Protein AF-A0A2S8HQ40-F1 (afdb_monomer)

Structure (mmCIF, N/CA/C/O backbone):
data_AF-A0A2S8HQ40-F1
#
_entry.id   AF-A0A2S8HQ40-F1
#
loop_
_atom_site.group_PDB
_atom_site.id
_atom_site.type_symbol
_atom_site.label_atom_id
_atom_site.label_alt_id
_atom_site.label_comp_id
_atom_site.label_asym_id
_atom_site.label_entity_id
_atom_site.label_seq_id
_atom_site.pdbx_PDB_ins_code
_atom_site.Cartn_x
_atom_site.Cartn_y
_atom_site.Cartn_z
_atom_site.occupancy
_atom_site.B_iso_or_equiv
_atom_site.auth_seq_id
_atom_site.auth_comp_id
_atom_site.auth_asym_id
_atom_site.auth_atom_id
_atom_site.pdbx_PDB_model_num
ATOM 1 N N . MET A 1 1 ? 15.958 -22.255 -29.335 1.00 45.81 1 MET A N 1
ATOM 2 C CA . MET A 1 1 ? 16.610 -21.191 -28.544 1.00 45.81 1 MET A CA 1
ATOM 3 C C . MET A 1 1 ? 15.530 -20.167 -28.241 1.00 45.81 1 MET A C 1
ATOM 5 O O . MET A 1 1 ? 14.962 -19.642 -29.185 1.00 45.81 1 MET A O 1
ATOM 9 N N . VAL A 1 2 ? 15.138 -20.000 -26.976 1.00 48.16 2 VAL A N 1
ATOM 10 C CA . VAL A 1 2 ? 14.134 -18.993 -26.592 1.00 48.16 2 VAL A CA 1
ATOM 11 C C . VAL A 1 2 ? 14.889 -17.698 -26.332 1.00 48.16 2 VAL A C 1
ATOM 13 O O . VAL A 1 2 ? 15.703 -17.635 -25.414 1.00 48.16 2 VAL A O 1
ATOM 16 N N . GLU A 1 3 ? 14.672 -16.695 -27.174 1.00 44.53 3 GLU A N 1
ATOM 17 C CA . GLU A 1 3 ? 15.261 -15.372 -27.004 1.00 44.53 3 GLU A CA 1
ATOM 18 C C . GLU A 1 3 ? 14.459 -14.615 -25.938 1.00 44.53 3 GLU A C 1
ATOM 20 O O . GLU A 1 3 ? 13.353 -14.135 -26.180 1.00 44.53 3 GLU A O 1
ATOM 25 N N . VAL A 1 4 ? 14.986 -14.564 -24.712 1.00 54.00 4 VAL A N 1
ATOM 26 C CA . VAL A 1 4 ? 14.372 -13.796 -23.623 1.00 54.00 4 VAL A CA 1
ATOM 27 C C . VAL A 1 4 ? 14.870 -12.359 -23.720 1.00 54.00 4 VAL A C 1
ATOM 29 O O . VAL A 1 4 ? 15.975 -12.034 -23.286 1.00 54.00 4 VAL A O 1
ATOM 32 N N . LYS A 1 5 ? 14.046 -11.481 -24.293 1.00 55.00 5 LYS A N 1
ATOM 33 C CA . LYS A 1 5 ? 14.314 -10.042 -24.331 1.00 55.00 5 LYS A CA 1
ATOM 34 C C . LYS A 1 5 ? 14.122 -9.464 -22.924 1.00 55.00 5 LYS A C 1
ATOM 36 O O . LYS A 1 5 ? 12.998 -9.228 -22.487 1.00 55.00 5 LYS A O 1
ATOM 41 N N . ILE A 1 6 ? 15.215 -9.272 -22.188 1.00 61.41 6 ILE A N 1
ATOM 42 C CA . ILE A 1 6 ? 15.174 -8.644 -20.861 1.00 61.41 6 ILE A CA 1
ATOM 43 C C . ILE A 1 6 ? 14.916 -7.149 -21.060 1.00 61.41 6 ILE A C 1
ATOM 45 O O . ILE A 1 6 ? 15.744 -6.454 -21.646 1.00 61.41 6 ILE A O 1
ATOM 49 N N . ASN A 1 7 ? 13.779 -6.643 -20.574 1.00 66.12 7 ASN A N 1
ATOM 50 C CA . ASN A 1 7 ? 13.555 -5.201 -20.528 1.00 66.12 7 ASN A CA 1
ATOM 51 C C . ASN A 1 7 ? 14.523 -4.580 -19.503 1.00 66.12 7 ASN A C 1
ATOM 53 O O . ASN A 1 7 ? 14.409 -4.807 -18.296 1.00 66.12 7 ASN A O 1
ATOM 57 N N . THR A 1 8 ? 15.503 -3.828 -20.001 1.00 74.88 8 THR A N 1
ATOM 58 C CA . THR A 1 8 ? 16.518 -3.123 -19.208 1.00 74.88 8 THR A CA 1
ATOM 59 C C . THR A 1 8 ? 16.175 -1.653 -18.972 1.00 74.88 8 THR A C 1
ATOM 61 O O . THR A 1 8 ? 16.960 -0.941 -18.341 1.00 74.88 8 THR A O 1
ATOM 64 N N . GLU A 1 9 ? 15.011 -1.189 -19.441 1.00 84.94 9 GLU A N 1
ATOM 65 C CA . GLU A 1 9 ? 14.539 0.171 -19.207 1.00 84.94 9 GLU A CA 1
ATOM 66 C C . GLU A 1 9 ? 14.441 0.441 -17.707 1.00 84.94 9 GLU A C 1
ATOM 68 O O . GLU A 1 9 ? 14.017 -0.400 -16.904 1.00 84.94 9 GLU A O 1
ATOM 73 N N . ARG A 1 10 ? 14.878 1.637 -17.319 1.00 90.81 10 ARG A N 1
ATOM 74 C CA . ARG A 1 10 ? 14.881 2.046 -15.920 1.00 90.81 10 ARG A CA 1
ATOM 75 C C . ARG A 1 10 ? 13.460 2.371 -15.476 1.00 90.81 10 ARG A C 1
ATOM 77 O O . ARG A 1 10 ? 12.758 3.101 -16.170 1.00 90.81 10 ARG A O 1
ATOM 84 N N . ILE A 1 11 ? 13.067 1.880 -14.302 1.00 92.00 11 ILE A N 1
ATOM 85 C CA . ILE A 1 11 ? 11.811 2.294 -13.654 1.00 92.00 11 ILE A CA 1
ATOM 86 C C . ILE A 1 11 ? 11.898 3.777 -13.268 1.00 92.00 11 ILE A C 1
ATOM 88 O O . ILE A 1 11 ? 11.011 4.560 -13.590 1.00 92.00 11 ILE A O 1
ATOM 92 N N . CYS A 1 12 ? 13.012 4.168 -12.649 1.00 93.56 12 CYS A N 1
ATOM 93 C CA . CYS A 1 12 ? 13.323 5.546 -12.294 1.00 93.56 12 CYS A CA 1
ATOM 94 C C . CYS A 1 12 ? 14.551 6.020 -13.069 1.00 93.56 12 CYS A C 1
ATOM 96 O O . CYS A 1 12 ? 15.610 5.414 -12.974 1.00 93.56 12 CYS A O 1
ATOM 98 N N . GLN A 1 13 ? 14.447 7.108 -13.834 1.00 90.38 13 GLN A N 1
ATOM 99 C CA . GLN A 1 13 ? 15.547 7.548 -14.709 1.00 90.38 13 GLN A CA 1
ATOM 100 C C . GLN A 1 13 ? 16.815 7.960 -13.936 1.00 90.38 13 GLN A C 1
ATOM 102 O O . GLN A 1 13 ? 17.928 7.793 -14.442 1.00 90.38 13 GLN A O 1
ATOM 107 N N . ASN A 1 14 ? 16.646 8.440 -12.700 1.00 92.19 14 ASN A N 1
ATOM 108 C CA . ASN A 1 14 ? 17.710 8.902 -11.807 1.00 92.19 14 ASN A CA 1
ATOM 109 C C . ASN A 1 14 ? 18.439 7.782 -11.037 1.00 92.19 14 ASN A C 1
ATOM 111 O O . ASN A 1 14 ? 19.372 8.091 -10.304 1.00 92.19 14 ASN A O 1
ATOM 115 N N . MET A 1 15 ? 18.048 6.510 -11.185 1.00 94.38 15 MET A N 1
ATOM 116 C CA . MET A 1 15 ? 18.718 5.377 -10.532 1.00 94.38 15 MET A CA 1
ATOM 117 C C . MET A 1 15 ? 18.680 4.112 -11.398 1.00 94.38 15 MET A C 1
ATOM 119 O O . MET A 1 15 ? 17.860 3.957 -12.299 1.00 94.38 15 MET A O 1
ATOM 123 N N . THR A 1 16 ? 19.582 3.172 -11.156 1.00 94.88 16 THR A N 1
ATOM 124 C CA . THR A 1 16 ? 19.548 1.857 -11.804 1.00 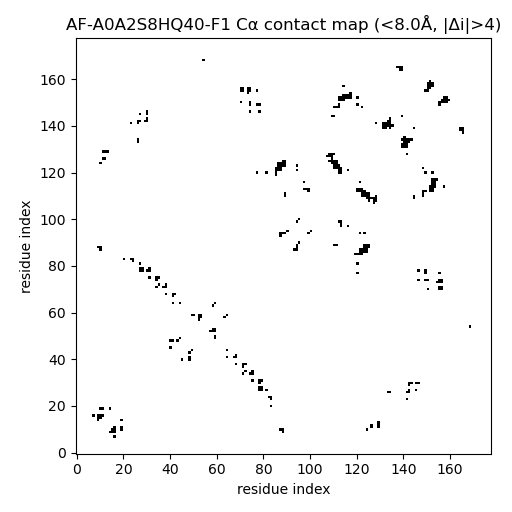94.88 16 THR A CA 1
ATOM 125 C C . THR A 1 16 ? 18.383 1.012 -11.280 1.00 94.88 16 THR A C 1
ATOM 127 O O . THR A 1 16 ? 17.898 1.201 -10.164 1.00 94.88 16 THR A O 1
ATOM 130 N N . ASN A 1 17 ? 17.968 -0.006 -12.042 1.00 94.19 17 ASN A N 1
ATOM 131 C CA . ASN A 1 17 ? 16.948 -0.952 -11.573 1.00 94.19 17 ASN A CA 1
ATOM 132 C C . ASN A 1 17 ? 17.393 -1.711 -10.311 1.00 94.19 17 ASN A C 1
ATOM 134 O O . ASN A 1 17 ? 16.554 -2.057 -9.487 1.00 94.19 17 ASN A O 1
ATOM 138 N N . SER A 1 18 ? 18.694 -1.951 -10.122 1.00 95.19 18 SER A N 1
ATOM 139 C CA . SER A 1 18 ? 19.204 -2.575 -8.894 1.00 95.19 18 SER A CA 1
ATOM 140 C C . SER A 1 18 ? 19.045 -1.654 -7.682 1.00 95.19 18 SER A C 1
ATOM 142 O O . SER A 1 18 ? 18.579 -2.091 -6.630 1.00 95.19 18 SER A O 1
ATOM 144 N N . GLU A 1 19 ? 19.380 -0.372 -7.832 1.00 96.69 19 GLU A N 1
ATOM 145 C CA . GLU A 1 19 ? 19.200 0.631 -6.776 1.00 96.69 19 GLU A CA 1
ATOM 146 C C . GLU A 1 19 ? 17.724 0.831 -6.438 1.00 96.69 19 GLU A C 1
ATOM 148 O O . GLU A 1 19 ? 17.374 0.825 -5.258 1.00 96.69 19 GLU A O 1
ATOM 153 N N . PHE A 1 20 ? 16.858 0.908 -7.455 1.00 96.50 20 PHE A N 1
ATOM 154 C CA . PHE A 1 20 ? 15.410 0.977 -7.267 1.00 96.50 20 PHE A CA 1
ATOM 155 C C . PHE A 1 20 ? 14.899 -0.215 -6.453 1.00 96.50 20 PHE A C 1
ATOM 157 O O . PHE A 1 20 ? 14.222 -0.024 -5.446 1.00 96.50 20 PHE A O 1
ATOM 164 N N . ARG A 1 21 ? 15.280 -1.444 -6.830 1.00 96.62 21 ARG A N 1
ATOM 165 C CA . ARG A 1 21 ? 14.892 -2.670 -6.111 1.00 96.62 21 ARG A CA 1
ATOM 166 C C . ARG A 1 21 ? 15.361 -2.649 -4.658 1.00 96.62 21 ARG A C 1
ATOM 168 O O . ARG A 1 21 ? 14.592 -2.969 -3.760 1.00 96.62 21 ARG A O 1
ATOM 175 N N . GLY A 1 22 ? 16.603 -2.240 -4.410 1.00 97.62 22 GLY A N 1
ATOM 176 C CA . GLY A 1 22 ? 17.115 -2.111 -3.048 1.00 97.62 22 GLY A CA 1
ATOM 177 C C . GLY A 1 22 ? 16.361 -1.054 -2.235 1.00 97.62 22 GLY A C 1
ATOM 178 O O . GLY A 1 22 ? 16.045 -1.280 -1.070 1.00 97.62 22 GLY A O 1
ATOM 179 N N . MET A 1 23 ? 16.064 0.100 -2.835 1.00 97.69 23 MET A N 1
ATOM 180 C CA . MET A 1 23 ? 15.337 1.191 -2.184 1.00 97.69 23 MET A CA 1
ATOM 181 C C . MET A 1 23 ? 13.897 0.791 -1.855 1.00 97.69 23 MET A C 1
ATOM 183 O O . MET A 1 23 ? 13.497 0.915 -0.695 1.00 97.69 23 MET A O 1
ATOM 187 N N . ILE A 1 24 ? 13.155 0.263 -2.832 1.00 97.88 24 ILE A N 1
ATOM 188 C CA . ILE A 1 24 ? 11.728 -0.029 -2.683 1.00 97.88 24 ILE A CA 1
ATOM 189 C C . ILE A 1 24 ? 11.476 -1.129 -1.653 1.00 97.88 24 ILE A C 1
ATOM 191 O O . ILE A 1 24 ? 10.573 -0.994 -0.836 1.00 97.88 24 ILE A O 1
ATOM 195 N N . LEU A 1 25 ? 12.320 -2.168 -1.608 1.00 98.44 25 LEU A N 1
ATOM 196 C CA . LEU A 1 25 ? 12.176 -3.252 -0.631 1.00 98.44 25 LEU A CA 1
ATOM 197 C C . LEU A 1 25 ? 12.467 -2.775 0.798 1.00 98.44 25 LEU A C 1
ATOM 199 O O . LEU A 1 25 ? 11.743 -3.145 1.716 1.00 98.44 25 LEU A O 1
ATOM 203 N N . ARG A 1 26 ? 13.438 -1.868 0.990 1.00 98.44 26 ARG A N 1
ATOM 204 C CA . ARG A 1 26 ? 13.656 -1.230 2.301 1.00 98.44 26 ARG A CA 1
ATOM 205 C C . ARG A 1 26 ? 12.453 -0.394 2.742 1.00 98.44 26 ARG A C 1
ATOM 207 O O . ARG A 1 26 ? 12.107 -0.405 3.920 1.00 98.44 26 ARG A O 1
ATOM 214 N N . GLN A 1 27 ? 11.823 0.339 1.820 1.00 98.44 27 GLN A N 1
ATOM 215 C CA . GLN A 1 27 ? 10.639 1.140 2.156 1.00 98.44 27 GLN A CA 1
ATOM 216 C C . GLN A 1 27 ? 9.395 0.274 2.375 1.00 98.44 27 GLN A C 1
ATOM 218 O O . GLN A 1 27 ? 8.615 0.571 3.274 1.00 98.44 27 GLN A O 1
ATOM 223 N N . ARG A 1 28 ? 9.246 -0.829 1.635 1.00 98.50 28 ARG A N 1
ATOM 224 C CA . ARG A 1 28 ? 8.235 -1.865 1.882 1.00 98.50 28 ARG A CA 1
ATOM 225 C C . ARG A 1 28 ? 8.372 -2.431 3.293 1.00 98.50 28 ARG A C 1
ATOM 227 O O . ARG A 1 28 ? 7.392 -2.451 4.026 1.00 98.50 28 ARG A O 1
ATOM 234 N N . ASP A 1 29 ? 9.578 -2.813 3.710 1.00 98.69 29 ASP A N 1
ATOM 235 C CA . ASP A 1 29 ? 9.807 -3.351 5.060 1.00 98.69 29 ASP A CA 1
ATOM 236 C C . ASP A 1 29 ? 9.477 -2.316 6.140 1.00 98.69 29 ASP A C 1
ATOM 238 O O . ASP A 1 29 ? 8.844 -2.628 7.150 1.00 98.69 29 ASP A O 1
ATOM 242 N N . ARG A 1 30 ? 9.821 -1.047 5.892 1.00 98.50 30 ARG A N 1
ATOM 243 C CA . ARG A 1 30 ? 9.434 0.052 6.779 1.00 98.50 30 ARG A CA 1
ATOM 244 C C . ARG A 1 30 ? 7.916 0.234 6.847 1.00 98.50 30 ARG A C 1
ATOM 2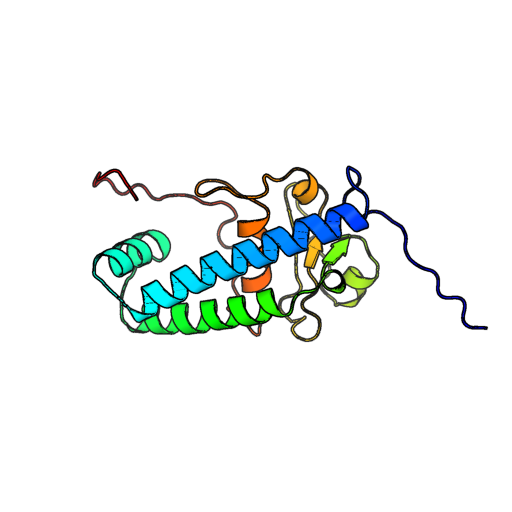46 O O . ARG A 1 30 ? 7.396 0.448 7.942 1.00 98.50 30 ARG A O 1
ATOM 253 N N . ALA A 1 31 ? 7.218 0.151 5.715 1.00 98.25 31 ALA A N 1
ATOM 254 C CA . ALA A 1 31 ? 5.761 0.213 5.652 1.00 98.25 31 ALA A CA 1
ATOM 255 C C . ALA A 1 31 ? 5.124 -0.925 6.461 1.00 98.25 31 ALA A C 1
ATOM 257 O O . ALA A 1 31 ? 4.244 -0.663 7.278 1.00 98.25 31 ALA A O 1
ATOM 258 N N . VAL A 1 32 ? 5.631 -2.156 6.318 1.00 98.69 32 VAL A N 1
ATOM 259 C CA . VAL A 1 32 ? 5.191 -3.316 7.109 1.00 98.69 32 VAL A CA 1
ATOM 260 C C . VAL A 1 32 ? 5.312 -3.029 8.605 1.00 98.69 32 VAL A C 1
ATOM 262 O O . VAL A 1 32 ? 4.314 -3.134 9.312 1.00 98.69 32 VAL A O 1
ATOM 265 N N . SER A 1 33 ? 6.478 -2.580 9.086 1.00 98.44 33 SER A N 1
ATOM 266 C CA . SER A 1 33 ? 6.667 -2.295 10.518 1.00 98.44 33 SER A CA 1
ATOM 267 C C . SER A 1 33 ? 5.704 -1.229 11.052 1.00 98.44 33 SER A C 1
ATOM 269 O O . SER A 1 33 ? 5.228 -1.325 12.182 1.00 98.44 33 SER A O 1
ATOM 271 N N . LEU A 1 34 ? 5.406 -0.197 10.256 1.00 98.06 34 LEU A N 1
ATOM 272 C CA . LEU A 1 34 ? 4.472 0.858 10.655 1.00 98.06 34 LEU A CA 1
ATOM 273 C C . LEU A 1 34 ? 3.031 0.349 10.720 1.00 98.06 34 LEU A C 1
ATOM 275 O O . LEU A 1 34 ? 2.315 0.688 11.661 1.00 98.06 34 LEU A O 1
ATOM 279 N N . ILE A 1 35 ? 2.611 -0.471 9.754 1.00 98.12 35 ILE A N 1
ATOM 280 C CA . ILE A 1 35 ? 1.273 -1.072 9.742 1.00 98.12 35 ILE A CA 1
ATOM 281 C C . ILE A 1 35 ? 1.116 -2.059 10.900 1.00 98.12 35 ILE A C 1
ATOM 283 O O . ILE A 1 35 ? 0.103 -2.018 11.591 1.00 98.12 35 ILE A O 1
ATOM 287 N N . GLU A 1 36 ? 2.126 -2.880 11.184 1.00 98.50 36 GLU A N 1
ATOM 288 C CA . GLU A 1 36 ? 2.122 -3.788 12.337 1.00 98.50 36 GLU A CA 1
ATOM 289 C C . GLU A 1 36 ? 2.008 -3.035 13.666 1.00 98.50 36 GLU A C 1
ATOM 291 O O . GLU A 1 36 ? 1.252 -3.450 14.546 1.00 98.50 36 GLU A O 1
ATOM 296 N N . GLN A 1 37 ? 2.671 -1.880 13.794 1.00 98.12 37 GLN A N 1
ATOM 297 C CA . GLN A 1 37 ? 2.472 -1.003 14.944 1.00 98.12 37 GLN A CA 1
ATOM 298 C C . GLN A 1 37 ? 1.010 -0.540 15.045 1.00 98.12 37 GLN A C 1
ATOM 300 O O . GLN A 1 37 ? 0.427 -0.599 16.127 1.00 98.12 37 GLN A O 1
ATOM 305 N N . ARG A 1 38 ? 0.393 -0.112 13.933 1.00 97.38 38 ARG A N 1
ATOM 306 C CA . ARG A 1 38 ? -1.019 0.307 13.939 1.00 97.38 38 ARG A CA 1
ATOM 307 C C . ARG A 1 38 ? -1.958 -0.849 14.286 1.00 97.38 38 ARG A C 1
ATOM 309 O O . ARG A 1 38 ? -2.911 -0.637 15.028 1.00 97.38 38 ARG A O 1
ATOM 316 N N . ILE A 1 39 ? -1.679 -2.062 13.812 1.00 98.56 39 ILE A N 1
ATOM 317 C CA . ILE A 1 39 ? -2.428 -3.275 14.170 1.00 98.56 39 ILE A CA 1
ATOM 318 C C . ILE A 1 39 ? -2.354 -3.526 15.680 1.00 98.56 39 ILE A C 1
ATOM 320 O O . ILE A 1 39 ? -3.392 -3.696 16.315 1.00 98.56 39 ILE A O 1
ATOM 324 N N . ALA A 1 40 ? -1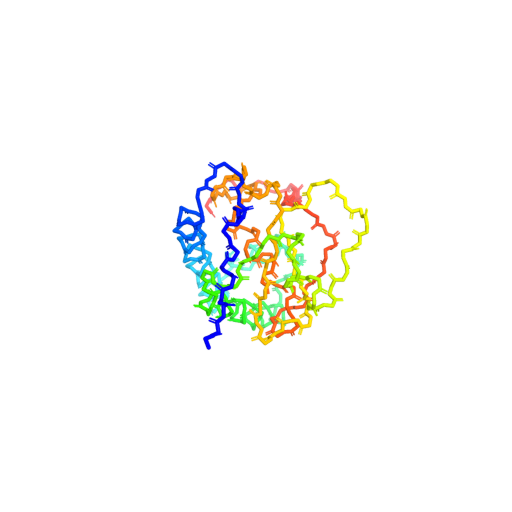.157 -3.485 16.272 1.00 98.50 40 ALA A N 1
ATOM 325 C CA . ALA A 1 40 ? -0.980 -3.690 17.711 1.00 98.50 40 ALA A CA 1
ATOM 326 C C . ALA A 1 40 ? -1.729 -2.634 18.545 1.00 98.50 40 ALA A C 1
ATOM 328 O O . ALA A 1 40 ? -2.329 -2.933 19.577 1.00 98.50 40 ALA A O 1
ATOM 329 N N . GLU A 1 41 ? -1.738 -1.387 18.079 1.00 97.94 41 GLU A N 1
ATOM 330 C CA . GLU A 1 41 ? -2.497 -0.305 18.701 1.00 97.94 41 GLU A CA 1
ATOM 331 C C . GLU A 1 41 ? -4.018 -0.508 18.602 1.00 97.94 41 GLU A C 1
ATOM 333 O O . GLU A 1 41 ? -4.734 -0.236 19.565 1.00 97.94 41 GLU A O 1
ATOM 338 N N . LEU A 1 42 ? -4.523 -1.010 17.469 1.00 98.06 42 LEU A N 1
ATOM 339 C CA . LEU A 1 42 ? -5.939 -1.356 17.315 1.00 98.06 42 LEU A CA 1
ATOM 340 C C . LEU A 1 42 ? -6.339 -2.528 18.216 1.00 98.06 42 LEU A C 1
ATOM 342 O O . LEU A 1 42 ? -7.399 -2.482 18.827 1.00 98.06 42 LEU A O 1
ATOM 346 N N . GLN A 1 43 ? -5.478 -3.539 18.349 1.00 98.06 43 GLN A N 1
ATOM 347 C CA . GLN A 1 43 ? -5.700 -4.675 19.251 1.00 98.06 43 GLN A CA 1
ATOM 348 C C . GLN A 1 43 ? -5.727 -4.250 20.723 1.00 98.06 43 GLN A C 1
ATOM 350 O O . GLN A 1 43 ? -6.516 -4.773 21.505 1.00 98.06 43 GLN A O 1
ATOM 355 N N . ARG A 1 44 ? -4.879 -3.288 21.107 1.00 98.06 44 ARG A N 1
ATOM 356 C CA . ARG A 1 44 ? -4.869 -2.715 22.459 1.00 98.06 44 ARG A CA 1
ATOM 357 C C . ARG A 1 44 ? -6.097 -1.842 22.727 1.00 98.06 44 ARG A C 1
ATOM 359 O O . ARG A 1 44 ? -6.611 -1.851 23.842 1.00 98.06 44 ARG A O 1
ATOM 366 N N . TRP A 1 45 ? -6.523 -1.064 21.731 1.00 97.44 45 TRP A N 1
ATOM 367 C CA . TRP A 1 45 ? -7.726 -0.225 21.756 1.00 97.44 45 TRP A CA 1
ATOM 368 C C . TRP A 1 45 ? -7.818 0.745 22.954 1.00 97.44 45 TRP A C 1
ATOM 370 O O . TRP A 1 45 ? -8.889 0.965 23.531 1.00 97.44 45 TRP A O 1
ATOM 380 N N . SER A 1 46 ? -6.687 1.345 23.346 1.00 97.62 46 SER A N 1
ATOM 381 C CA . SER A 1 46 ? -6.633 2.306 24.460 1.00 97.62 46 SER A CA 1
ATOM 382 C C . SER A 1 46 ? -7.308 3.6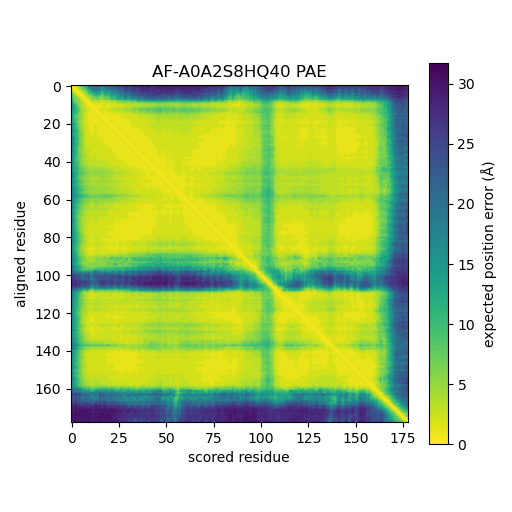43 24.118 1.00 97.62 46 SER A C 1
ATOM 384 O O . SER A 1 46 ? -7.602 3.933 22.958 1.00 97.62 46 SER A O 1
ATOM 386 N N . ASN A 1 47 ? -7.507 4.515 25.113 1.00 97.31 47 ASN A N 1
ATOM 387 C CA . ASN A 1 47 ? -8.040 5.864 24.870 1.00 97.31 47 ASN A CA 1
ATOM 388 C C . ASN A 1 47 ? -7.167 6.673 23.895 1.00 97.31 47 ASN A C 1
ATOM 390 O O . ASN A 1 47 ? -7.706 7.352 23.026 1.00 97.31 47 ASN A O 1
ATOM 394 N N . ALA A 1 48 ? -5.838 6.557 23.986 1.00 96.00 48 ALA A N 1
ATOM 395 C CA . ALA A 1 48 ? -4.926 7.206 23.044 1.00 96.00 48 ALA A CA 1
ATOM 396 C C . ALA A 1 48 ? -5.086 6.650 21.616 1.00 96.00 48 ALA A C 1
ATOM 398 O O . ALA A 1 48 ? -5.075 7.404 20.644 1.00 96.00 48 ALA A O 1
ATOM 399 N N . ASP A 1 49 ? -5.310 5.338 21.484 1.00 96.94 49 ASP A N 1
ATOM 400 C CA . ASP A 1 49 ? -5.532 4.705 20.181 1.00 96.94 49 ASP A CA 1
ATOM 401 C C . ASP A 1 49 ? -6.847 5.169 19.546 1.00 96.94 49 ASP A C 1
ATOM 403 O O . ASP A 1 49 ? -6.882 5.503 18.360 1.00 96.94 49 ASP A O 1
ATOM 407 N N . LYS A 1 50 ? -7.908 5.288 20.353 1.00 96.94 50 LYS A N 1
ATOM 408 C CA . LYS A 1 50 ? -9.207 5.821 19.923 1.00 96.94 50 LYS A CA 1
ATOM 409 C C . LYS A 1 50 ? -9.129 7.282 19.491 1.00 96.94 50 LYS A C 1
ATOM 411 O O . LYS A 1 50 ? -9.740 7.626 18.487 1.00 96.94 50 LYS A O 1
ATOM 416 N N . VAL A 1 51 ? -8.374 8.131 20.198 1.00 96.38 51 VAL A N 1
ATOM 417 C CA . VAL A 1 51 ? -8.174 9.545 19.815 1.00 96.38 51 VAL A CA 1
ATOM 418 C C . VAL A 1 51 ? -7.558 9.647 18.423 1.00 96.38 51 VAL A C 1
ATOM 420 O O . VAL A 1 51 ? -8.041 10.402 17.584 1.00 96.38 51 VAL A O 1
ATOM 423 N N . ARG A 1 52 ? -6.539 8.838 18.141 1.00 93.38 52 ARG A N 1
ATOM 424 C CA . ARG A 1 52 ? -5.907 8.803 16.821 1.00 93.38 52 ARG A CA 1
ATOM 425 C C . ARG A 1 52 ? -6.851 8.262 15.747 1.00 93.38 52 ARG A C 1
ATOM 427 O O . ARG A 1 52 ? -6.921 8.828 14.663 1.00 93.38 52 ARG A O 1
ATOM 434 N N . VAL A 1 53 ? -7.604 7.199 16.028 1.00 94.88 53 VAL A N 1
ATOM 435 C CA . VAL A 1 53 ? -8.609 6.687 15.080 1.00 94.88 53 VAL A CA 1
ATOM 436 C C . VAL A 1 53 ? -9.683 7.741 14.802 1.00 94.88 53 VAL A C 1
ATOM 438 O O . VAL A 1 53 ? -10.012 7.980 13.645 1.00 94.88 53 VAL A O 1
ATOM 441 N N . LEU A 1 54 ? -10.153 8.450 15.828 1.00 94.38 54 LEU A N 1
ATOM 442 C CA . LEU A 1 54 ? -11.089 9.562 15.681 1.00 94.38 54 LEU A CA 1
ATOM 443 C C . LEU A 1 54 ? -10.507 10.686 14.812 1.00 94.38 54 LEU A C 1
ATOM 445 O O . LEU A 1 54 ? -11.199 11.187 13.931 1.00 94.38 54 LEU A O 1
ATOM 449 N N . GLN A 1 55 ? -9.238 11.046 15.017 1.00 91.62 55 GLN A N 1
ATOM 450 C CA . GLN A 1 55 ? -8.553 12.083 14.245 1.00 91.62 55 GLN A CA 1
ATOM 451 C C . GLN A 1 55 ? -8.510 11.768 12.741 1.00 91.62 55 GLN A C 1
ATOM 453 O O . GLN A 1 55 ? -8.709 12.666 11.926 1.00 91.62 55 GLN A O 1
ATOM 458 N N . TRP A 1 56 ? -8.257 10.510 12.370 1.00 88.56 56 TRP A N 1
ATOM 459 C CA . TRP A 1 56 ? -8.103 10.110 10.966 1.00 88.56 56 TRP A CA 1
ATOM 460 C C . TRP A 1 56 ? -9.406 9.665 10.296 1.00 88.56 56 TRP A C 1
ATOM 462 O O . TRP A 1 56 ? -9.584 9.893 9.102 1.00 88.56 56 TRP A O 1
ATOM 472 N N . PHE A 1 57 ? -10.319 9.045 11.045 1.00 90.75 57 PHE A N 1
ATOM 473 C CA . PHE A 1 57 ? -11.522 8.404 10.500 1.00 90.75 57 PHE A CA 1
ATOM 474 C C . PHE A 1 57 ? -12.832 9.074 10.933 1.00 90.75 57 PHE A C 1
ATOM 476 O O . PHE A 1 57 ? -13.901 8.669 10.483 1.00 90.75 57 PHE A O 1
ATOM 483 N N . GLY A 1 58 ? -12.785 10.083 11.810 1.00 93.06 58 GLY A N 1
ATOM 484 C CA . GLY A 1 58 ? -13.961 10.830 12.275 1.00 93.06 58 GLY A CA 1
ATOM 485 C C . GLY A 1 58 ? -14.890 10.055 13.217 1.00 93.06 58 GLY A C 1
ATOM 486 O O . GLY A 1 58 ? -15.866 10.614 13.710 1.00 93.06 58 GLY A O 1
ATOM 487 N N . LYS A 1 59 ? -14.585 8.786 13.507 1.00 93.81 59 LYS A N 1
ATOM 488 C CA . LYS A 1 59 ? -15.298 7.930 14.464 1.00 93.81 59 LYS A CA 1
ATOM 489 C C . LYS A 1 59 ? -14.352 6.897 15.070 1.00 93.81 59 LYS A C 1
ATOM 491 O O . LYS A 1 59 ? -13.395 6.492 14.419 1.00 93.81 59 LYS A O 1
ATOM 496 N N . ALA A 1 60 ? -14.627 6.465 16.300 1.00 96.50 60 ALA A N 1
ATOM 497 C CA . ALA A 1 60 ? -13.817 5.486 17.032 1.00 96.50 60 ALA A CA 1
ATOM 498 C C . ALA A 1 60 ? -14.701 4.494 17.811 1.00 96.50 60 ALA A C 1
ATOM 500 O O . ALA A 1 60 ? -14.632 4.397 19.037 1.00 96.50 60 ALA A O 1
ATOM 501 N N . ASP A 1 61 ? -15.559 3.777 17.084 1.00 96.25 61 ASP A N 1
ATOM 502 C CA . ASP A 1 61 ? -16.397 2.692 17.604 1.00 96.25 61 ASP A CA 1
ATOM 503 C C . ASP A 1 61 ? -15.786 1.304 17.322 1.00 96.25 61 ASP A C 1
ATOM 505 O O . ASP A 1 61 ? -14.796 1.164 16.599 1.00 96.25 61 ASP A O 1
ATOM 509 N N . GLU A 1 62 ? -16.360 0.260 17.923 1.00 96.38 62 GLU A N 1
ATOM 510 C CA . GLU A 1 62 ? -15.888 -1.121 17.769 1.00 96.38 62 GLU A CA 1
ATOM 511 C C . GLU A 1 62 ? -15.964 -1.610 16.315 1.00 96.38 62 GLU A C 1
ATOM 513 O O . GLU A 1 62 ? -15.030 -2.247 15.832 1.00 96.38 62 GLU A O 1
ATOM 518 N N . ALA A 1 63 ? -17.014 -1.239 15.577 1.00 97.12 63 ALA A N 1
ATOM 519 C CA . ALA A 1 63 ? -17.141 -1.576 14.159 1.00 97.12 63 ALA A CA 1
ATOM 520 C C . ALA A 1 63 ? -15.994 -0.976 13.326 1.00 97.12 63 ALA A C 1
ATOM 522 O O . ALA A 1 63 ? -15.447 -1.631 12.435 1.00 97.12 63 ALA A O 1
ATOM 523 N N . THR A 1 64 ? -15.587 0.254 13.643 1.00 96.94 64 THR A N 1
ATOM 524 C CA . THR A 1 64 ? -14.431 0.923 13.041 1.00 96.94 64 THR A CA 1
ATOM 525 C C . THR A 1 64 ? -13.138 0.208 13.420 1.00 96.94 64 THR A C 1
ATOM 527 O O . THR A 1 64 ? -12.325 -0.044 12.537 1.00 96.94 64 THR A O 1
ATOM 530 N N . CYS A 1 65 ? -12.964 -0.193 14.685 1.00 97.50 65 CYS A N 1
ATOM 531 C CA . CYS A 1 65 ? -11.813 -1.000 15.107 1.00 97.50 65 CYS A CA 1
ATOM 532 C C . CYS A 1 65 ? -11.684 -2.284 14.285 1.00 97.50 65 CYS A C 1
ATOM 534 O O . CYS A 1 65 ? -10.638 -2.529 13.690 1.00 97.50 65 CYS A O 1
ATOM 536 N N . VAL A 1 66 ? -12.763 -3.068 14.203 1.00 98.00 66 VAL A N 1
ATOM 537 C CA . VAL A 1 66 ? -12.792 -4.346 13.477 1.00 98.00 66 VAL A CA 1
ATOM 538 C C . VAL A 1 66 ? -12.489 -4.139 11.993 1.00 98.00 66 VAL A C 1
ATOM 540 O O . VAL A 1 66 ? -11.669 -4.861 11.429 1.00 98.00 66 VAL A O 1
ATOM 543 N N . THR A 1 67 ? -13.090 -3.117 11.376 1.00 97.44 67 THR A N 1
ATOM 544 C CA . THR A 1 67 ? -12.859 -2.778 9.962 1.00 97.44 67 THR A CA 1
ATOM 545 C C . THR A 1 67 ? -11.395 -2.423 9.705 1.00 97.44 67 THR A C 1
ATOM 547 O O . THR A 1 67 ? -10.779 -2.949 8.778 1.00 97.44 67 THR A O 1
ATOM 550 N N . LEU A 1 68 ? -10.815 -1.555 10.540 1.00 97.81 68 LEU A N 1
ATOM 551 C CA . LEU A 1 68 ? -9.419 -1.147 10.408 1.00 97.81 68 LEU A CA 1
ATOM 552 C C . LEU A 1 68 ? -8.468 -2.308 10.691 1.00 97.81 68 LEU A C 1
ATOM 554 O O . LEU A 1 68 ? -7.480 -2.467 9.984 1.00 97.81 68 LEU A O 1
ATOM 558 N N . LEU A 1 69 ? -8.764 -3.143 11.685 1.00 98.31 69 LEU A N 1
ATOM 559 C CA . LEU A 1 69 ? -7.936 -4.292 12.020 1.00 98.31 69 LEU A CA 1
ATOM 560 C C . LEU A 1 69 ? -7.896 -5.295 10.862 1.00 98.31 69 LEU A C 1
ATOM 562 O O . LEU A 1 69 ? -6.810 -5.723 10.471 1.00 98.31 69 LEU A O 1
ATOM 566 N N . ALA A 1 70 ? -9.051 -5.625 10.277 1.00 98.44 70 ALA A N 1
ATOM 567 C CA . ALA A 1 70 ? -9.134 -6.501 9.110 1.00 98.44 70 ALA A CA 1
ATOM 568 C C . ALA A 1 70 ? -8.388 -5.908 7.903 1.00 98.44 70 ALA A C 1
ATOM 570 O O . ALA A 1 70 ? -7.530 -6.570 7.317 1.00 98.44 70 ALA A O 1
ATOM 571 N N . GLY A 1 71 ? -8.652 -4.637 7.586 1.00 98.12 71 GLY A N 1
ATOM 572 C CA . GLY A 1 71 ? -8.048 -3.953 6.447 1.00 98.12 71 GLY A CA 1
ATOM 573 C C . GLY A 1 71 ? -6.531 -3.799 6.555 1.00 98.12 71 GLY A C 1
ATOM 574 O O . GLY A 1 71 ? -5.800 -4.170 5.637 1.00 98.12 71 GLY A O 1
ATOM 575 N N . LEU A 1 72 ? -6.029 -3.326 7.700 1.00 98.38 72 LEU A N 1
ATOM 576 C CA . LEU A 1 72 ? -4.590 -3.185 7.935 1.00 98.38 72 LEU A CA 1
ATOM 577 C C . LEU A 1 72 ? -3.877 -4.541 7.951 1.00 98.38 72 LEU A C 1
ATOM 579 O O . LEU A 1 72 ? -2.748 -4.634 7.475 1.00 98.38 72 LEU A O 1
ATOM 583 N N . THR A 1 73 ? -4.529 -5.599 8.442 1.00 98.69 73 THR A N 1
ATOM 584 C CA . THR A 1 73 ? -3.976 -6.962 8.383 1.00 98.69 73 THR A CA 1
ATOM 585 C C . THR A 1 73 ? -3.825 -7.439 6.938 1.00 98.69 73 THR A C 1
ATOM 587 O O . THR A 1 73 ? -2.781 -7.987 6.583 1.00 98.69 73 THR A O 1
ATOM 590 N N . ALA A 1 74 ? -4.823 -7.191 6.085 1.00 98.69 74 ALA A N 1
ATOM 591 C CA . ALA A 1 74 ? -4.751 -7.533 4.667 1.00 98.69 74 ALA A CA 1
ATOM 592 C C . ALA A 1 74 ? -3.671 -6.719 3.930 1.00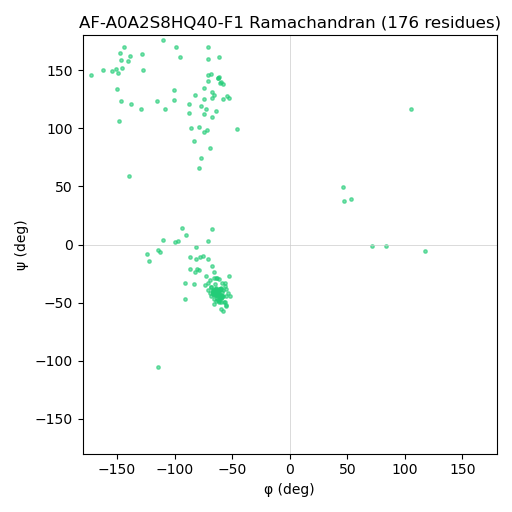 98.69 74 ALA A C 1
ATOM 594 O O . ALA A 1 74 ? -2.877 -7.288 3.182 1.00 98.69 74 ALA A O 1
ATOM 595 N N . ILE A 1 75 ? -3.558 -5.416 4.216 1.00 98.62 75 ILE A N 1
ATOM 596 C CA . ILE A 1 75 ? -2.480 -4.562 3.688 1.00 98.62 75 ILE A CA 1
ATOM 597 C C . ILE A 1 75 ? -1.105 -5.093 4.113 1.00 98.62 75 ILE A C 1
ATOM 599 O O . ILE A 1 75 ? -0.204 -5.203 3.284 1.00 98.62 75 ILE A O 1
ATOM 603 N N . ALA A 1 76 ? -0.932 -5.456 5.388 1.00 98.75 76 ALA A N 1
ATOM 604 C CA . ALA A 1 76 ? 0.325 -6.011 5.883 1.00 98.75 76 ALA A CA 1
ATOM 605 C C . ALA A 1 76 ? 0.690 -7.330 5.187 1.00 98.75 76 ALA A C 1
ATOM 607 O O . ALA A 1 76 ? 1.865 -7.537 4.882 1.00 98.75 76 ALA A O 1
ATOM 608 N N . ARG A 1 77 ? -0.293 -8.207 4.924 1.00 98.69 77 ARG A N 1
ATOM 609 C CA . ARG A 1 77 ? -0.091 -9.450 4.161 1.00 98.69 77 ARG A CA 1
ATOM 610 C C . ARG A 1 77 ? 0.468 -9.140 2.774 1.00 98.69 77 ARG A C 1
ATOM 612 O O . ARG A 1 77 ? 1.563 -9.596 2.460 1.00 98.69 77 ARG A O 1
ATOM 619 N N . VAL A 1 78 ? -0.238 -8.319 1.997 1.00 98.69 78 VAL A N 1
ATOM 620 C CA . VAL A 1 78 ? 0.166 -7.999 0.620 1.00 98.69 78 VAL A CA 1
ATOM 621 C C . VAL A 1 78 ? 1.526 -7.303 0.601 1.00 98.69 78 VAL A C 1
ATOM 623 O O . VAL A 1 78 ? 2.412 -7.727 -0.133 1.00 98.69 78 VAL A O 1
ATOM 626 N N . LEU A 1 79 ? 1.761 -6.311 1.471 1.00 98.62 79 LEU A N 1
ATOM 627 C CA . LEU A 1 79 ? 3.064 -5.640 1.569 1.00 98.62 79 LEU A CA 1
ATOM 628 C C . LEU A 1 79 ? 4.219 -6.619 1.822 1.00 98.62 79 LEU A C 1
ATOM 630 O O . LEU A 1 79 ? 5.290 -6.424 1.258 1.00 98.62 79 LEU A O 1
ATOM 634 N N . LYS A 1 80 ? 4.031 -7.659 2.645 1.00 98.56 80 LYS A N 1
ATOM 635 C CA . LYS A 1 80 ? 5.065 -8.677 2.912 1.00 98.56 80 LYS A CA 1
ATOM 636 C C . LYS A 1 80 ? 5.344 -9.574 1.705 1.00 98.56 80 LYS A C 1
ATOM 638 O O . LYS A 1 80 ? 6.469 -10.047 1.554 1.00 98.56 80 LYS A O 1
ATOM 643 N N . GLU A 1 81 ? 4.342 -9.800 0.864 1.00 98.06 81 GLU A N 1
ATOM 644 C CA . GLU A 1 81 ? 4.430 -10.638 -0.336 1.00 98.06 81 GLU A CA 1
ATOM 645 C C . GLU A 1 81 ? 5.028 -9.887 -1.536 1.00 98.06 81 GLU A C 1
ATOM 647 O O . GLU A 1 81 ? 5.625 -10.510 -2.418 1.00 98.06 81 GLU A O 1
ATOM 652 N N . LEU A 1 82 ? 4.947 -8.548 -1.553 1.00 98.12 82 LEU A N 1
ATOM 653 C CA . LEU A 1 82 ? 5.543 -7.736 -2.613 1.00 98.12 82 LEU A CA 1
ATOM 654 C C . LEU A 1 82 ? 7.047 -7.986 -2.724 1.00 98.12 82 LEU A C 1
ATOM 656 O O . LEU A 1 82 ? 7.814 -7.772 -1.791 1.00 98.12 82 LEU A O 1
ATOM 660 N N . SER A 1 83 ? 7.495 -8.334 -3.916 1.00 97.31 83 SER A N 1
ATOM 661 C CA . SER A 1 83 ? 8.888 -8.443 -4.325 1.00 97.31 83 SER A CA 1
ATOM 662 C C . SER A 1 83 ? 9.257 -7.332 -5.313 1.00 97.31 83 SER A C 1
ATOM 664 O O . SER A 1 83 ? 8.417 -6.576 -5.797 1.00 97.31 83 SER A O 1
ATOM 666 N N . ALA A 1 84 ? 10.533 -7.276 -5.696 1.00 94.62 84 ALA A N 1
ATOM 667 C CA . ALA A 1 84 ? 11.005 -6.415 -6.778 1.00 94.62 84 ALA A CA 1
ATOM 668 C C . ALA A 1 84 ? 10.224 -6.603 -8.095 1.00 94.62 84 ALA A C 1
ATOM 670 O O . ALA A 1 84 ? 10.152 -5.670 -8.891 1.00 94.62 84 ALA A O 1
ATOM 671 N N . PHE A 1 85 ? 9.658 -7.792 -8.329 1.00 93.19 85 PHE A N 1
ATOM 672 C CA . PHE A 1 85 ? 8.880 -8.093 -9.526 1.00 93.19 85 PHE A CA 1
ATOM 673 C C . PHE A 1 85 ? 7.470 -7.523 -9.480 1.00 93.19 85 PHE A C 1
ATOM 675 O O . PHE A 1 85 ? 6.817 -7.523 -10.509 1.00 93.19 85 PHE A O 1
ATOM 682 N N . ASN A 1 86 ? 6.973 -7.019 -8.358 1.00 95.62 86 ASN A N 1
ATOM 683 C CA . ASN A 1 86 ? 5.634 -6.430 -8.300 1.00 95.62 86 ASN A CA 1
ATOM 684 C C . ASN A 1 86 ? 5.630 -4.979 -8.810 1.00 95.62 86 ASN A C 1
ATOM 686 O O . ASN A 1 86 ? 4.579 -4.440 -9.125 1.00 95.62 86 ASN A O 1
ATOM 690 N N . PHE A 1 87 ? 6.806 -4.369 -8.976 1.00 94.50 87 PHE A N 1
ATOM 691 C CA . PHE A 1 87 ? 6.952 -2.991 -9.433 1.00 94.50 87 PHE A CA 1
ATOM 692 C C . PHE A 1 87 ? 7.300 -2.933 -10.918 1.00 94.50 87 PHE A C 1
ATOM 694 O O . PHE A 1 87 ? 8.203 -3.629 -11.390 1.00 94.50 87 PHE A O 1
ATOM 701 N N . THR A 1 88 ? 6.604 -2.075 -11.658 1.00 91.69 88 THR A N 1
ATOM 702 C CA . THR A 1 88 ? 6.836 -1.871 -13.091 1.00 91.69 88 THR A CA 1
ATOM 703 C C . THR A 1 88 ? 6.769 -0.392 -13.452 1.00 91.69 88 THR A C 1
ATOM 705 O O . THR A 1 88 ? 6.229 0.415 -12.700 1.00 91.69 88 THR A O 1
ATOM 708 N N . ARG A 1 89 ? 7.309 -0.012 -14.611 1.00 89.56 89 ARG A N 1
ATOM 709 C CA . ARG A 1 89 ? 7.130 1.351 -15.133 1.00 89.56 89 ARG A CA 1
ATOM 710 C C . ARG A 1 89 ? 5.678 1.538 -15.585 1.00 89.56 89 ARG A C 1
ATOM 712 O O . ARG A 1 89 ? 5.102 0.611 -16.159 1.00 89.56 89 ARG A O 1
ATOM 719 N N . TRP A 1 90 ? 5.094 2.707 -15.341 1.00 83.88 90 TRP A N 1
ATOM 720 C CA . TRP A 1 90 ? 3.685 2.987 -15.653 1.00 83.88 90 TRP A CA 1
ATOM 721 C C . TRP A 1 90 ? 3.303 2.766 -17.129 1.00 83.88 90 TRP A C 1
ATOM 723 O O . TRP A 1 90 ? 2.224 2.269 -17.423 1.00 83.88 90 TRP A O 1
ATOM 733 N N . ASP A 1 91 ? 4.202 3.061 -18.067 1.00 79.50 91 ASP A N 1
ATOM 734 C CA . ASP A 1 91 ? 4.024 2.887 -19.515 1.00 79.50 91 ASP A CA 1
ATOM 735 C C . ASP A 1 91 ? 4.562 1.543 -20.033 1.00 79.50 91 ASP A C 1
ATOM 737 O O . ASP A 1 91 ? 4.714 1.352 -21.242 1.00 79.50 91 ASP A O 1
ATOM 741 N N . SER A 1 92 ? 4.844 0.597 -19.132 1.00 78.31 92 SER A N 1
ATOM 742 C CA . SER A 1 92 ? 5.204 -0.769 -19.512 1.00 78.31 92 SER A CA 1
ATOM 743 C C . SER A 1 92 ? 4.002 -1.534 -20.068 1.00 78.31 92 SER A C 1
ATOM 745 O O . SER A 1 92 ? 2.878 -1.408 -19.578 1.00 78.31 92 SER A O 1
ATOM 747 N N . ASP A 1 93 ? 4.249 -2.415 -21.039 1.00 77.75 93 ASP A N 1
ATOM 748 C CA . ASP A 1 93 ? 3.195 -3.269 -21.599 1.00 77.75 93 ASP A CA 1
ATOM 749 C C . ASP A 1 93 ? 2.540 -4.146 -20.531 1.00 77.75 93 ASP A C 1
ATOM 751 O O . ASP A 1 93 ? 1.335 -4.366 -20.566 1.00 77.75 93 ASP A O 1
ATOM 755 N N . ARG A 1 94 ? 3.304 -4.573 -19.518 1.00 76.75 94 ARG A N 1
ATOM 756 C CA . ARG A 1 94 ? 2.766 -5.315 -18.375 1.00 76.75 94 ARG A CA 1
ATOM 757 C C . ARG A 1 94 ? 1.628 -4.566 -17.679 1.00 76.75 94 ARG A C 1
ATOM 759 O O . ARG A 1 94 ? 0.619 -5.188 -17.371 1.00 76.75 94 ARG A O 1
ATOM 766 N N . PHE A 1 95 ? 1.778 -3.262 -17.442 1.00 74.38 95 PHE A N 1
ATOM 767 C CA . PHE A 1 95 ? 0.727 -2.469 -16.802 1.00 74.38 95 PHE A CA 1
ATOM 768 C C . PHE A 1 95 ? -0.476 -2.249 -17.735 1.00 74.38 95 PHE A C 1
ATOM 770 O O . PHE A 1 95 ? -1.617 -2.264 -17.290 1.00 74.38 95 PHE A O 1
ATOM 777 N N . ARG A 1 96 ? -0.248 -2.145 -19.051 1.00 72.19 96 ARG A N 1
ATOM 778 C CA . ARG A 1 96 ? -1.341 -2.090 -20.040 1.00 72.19 96 ARG A CA 1
ATOM 779 C C . ARG A 1 96 ? -2.159 -3.385 -20.075 1.00 72.19 96 ARG A C 1
ATOM 781 O O . ARG A 1 96 ? -3.379 -3.334 -20.194 1.00 72.19 96 ARG A O 1
ATOM 788 N N . TYR A 1 97 ? -1.499 -4.541 -19.970 1.00 71.12 97 TYR A N 1
ATOM 789 C CA . TYR A 1 97 ? -2.149 -5.852 -20.076 1.00 71.12 97 TYR A CA 1
ATOM 790 C C . TYR A 1 97 ? -2.998 -6.234 -18.864 1.00 71.12 97 TYR A C 1
ATOM 792 O O . TYR A 1 97 ? -3.963 -6.973 -19.036 1.00 71.12 97 TYR A O 1
ATOM 800 N N . ILE A 1 98 ? -2.699 -5.720 -17.665 1.00 67.88 98 ILE A N 1
ATOM 801 C CA . ILE A 1 98 ? -3.546 -5.958 -16.482 1.00 67.88 98 ILE A CA 1
ATOM 802 C C . ILE A 1 98 ? -4.899 -5.217 -16.547 1.00 67.88 98 ILE A C 1
ATOM 804 O O . ILE A 1 98 ? -5.703 -5.328 -15.629 1.00 67.88 98 ILE A O 1
ATOM 808 N N . GLY A 1 99 ? -5.194 -4.506 -17.645 1.00 57.72 99 GLY A N 1
ATOM 809 C CA . GLY A 1 99 ? -6.538 -4.012 -17.966 1.00 57.72 99 GLY A CA 1
ATOM 810 C C . GLY A 1 99 ? -6.921 -2.689 -17.301 1.00 57.72 99 GLY A C 1
ATOM 811 O O . GLY A 1 99 ? -7.996 -2.158 -17.574 1.00 57.72 99 GLY A O 1
ATOM 812 N N . CYS A 1 100 ? -6.040 -2.113 -16.485 1.00 62.28 100 CYS A N 1
ATOM 813 C CA . CYS A 1 100 ? -6.189 -0.758 -15.961 1.00 62.28 100 CYS A CA 1
ATOM 814 C C . CYS A 1 100 ? -5.666 0.206 -17.020 1.00 62.28 100 CYS A C 1
ATOM 816 O O . CYS A 1 100 ? -4.484 0.546 -17.079 1.00 62.28 100 CYS A O 1
ATOM 818 N N . VAL A 1 101 ? -6.558 0.629 -17.908 1.00 52.41 101 VAL A N 1
ATOM 819 C CA . VAL A 1 101 ? -6.262 1.766 -18.773 1.00 52.41 101 VAL A CA 1
ATOM 820 C C . VAL A 1 101 ? -6.194 2.997 -17.865 1.00 52.41 101 VAL A C 1
ATOM 822 O O . VAL A 1 101 ? -7.141 3.224 -17.106 1.00 52.41 101 VAL A O 1
ATOM 825 N N . PRO A 1 102 ? -5.102 3.780 -17.882 1.00 51.00 102 PRO A N 1
ATOM 826 C CA . PRO A 1 102 ? -5.039 4.991 -17.085 1.00 51.00 102 PRO A CA 1
ATOM 827 C C . PRO A 1 102 ? -6.169 5.932 -17.499 1.00 51.00 102 PRO A C 1
ATOM 829 O O . PRO A 1 102 ? -6.459 6.101 -18.687 1.00 51.00 102 PRO A O 1
ATOM 832 N N . ASN A 1 103 ? -6.781 6.576 -16.507 1.00 44.59 103 ASN A N 1
ATOM 833 C CA . ASN A 1 103 ? -7.515 7.808 -16.750 1.00 44.59 103 ASN A CA 1
ATOM 834 C C . ASN A 1 103 ? -6.529 8.768 -17.465 1.00 44.59 103 ASN A C 1
ATOM 836 O O . ASN A 1 103 ? -5.400 8.906 -16.989 1.00 44.59 103 ASN A O 1
ATOM 840 N N . PRO A 1 104 ? -6.865 9.380 -18.618 1.00 39.22 104 PRO A N 1
ATOM 841 C CA . PRO A 1 104 ? -5.917 10.138 -19.458 1.00 39.22 104 PRO A CA 1
ATOM 842 C C . PRO A 1 104 ? -5.387 11.453 -18.842 1.00 39.22 104 PRO A C 1
ATOM 844 O O . PRO A 1 104 ? -4.782 12.268 -19.531 1.00 39.22 104 PRO A O 1
ATOM 847 N N . ASN A 1 105 ? -5.599 11.644 -17.546 1.00 38.88 105 ASN A N 1
ATOM 848 C CA . ASN A 1 105 ? -5.312 12.810 -16.725 1.00 38.88 105 ASN A CA 1
ATOM 849 C C . ASN A 1 105 ? -4.745 12.223 -15.412 1.00 38.88 105 ASN A C 1
ATOM 851 O O . ASN A 1 105 ? -5.379 11.357 -14.825 1.00 38.88 105 ASN A O 1
ATOM 855 N N . GLU A 1 106 ? -3.533 12.521 -14.944 1.00 48.06 106 GLU A N 1
ATOM 856 C CA . GLU A 1 106 ? -3.134 13.835 -14.449 1.00 48.06 106 GLU A CA 1
ATOM 857 C C . GLU A 1 106 ? -1.625 13.883 -14.151 1.00 48.06 106 GLU A C 1
ATOM 859 O O . GLU A 1 106 ? -1.014 12.934 -13.658 1.00 48.06 106 GLU A O 1
ATOM 864 N N . SER A 1 107 ? -1.020 15.043 -14.387 1.00 43.91 107 SER A N 1
ATOM 865 C CA . SER A 1 107 ? 0.251 15.414 -13.770 1.00 43.91 107 SER A CA 1
ATOM 866 C C . SER A 1 107 ? 0.164 15.266 -12.242 1.00 43.91 107 SER A C 1
ATOM 868 O O . SER A 1 107 ? -0.706 15.883 -11.635 1.00 43.91 107 SER A O 1
ATOM 870 N N . GLY A 1 108 ? 1.079 14.519 -11.616 1.00 59.78 108 GLY A N 1
ATOM 871 C CA . GLY A 1 108 ? 1.182 14.432 -10.148 1.00 59.78 108 GLY A CA 1
ATOM 872 C C . GLY A 1 108 ? 0.941 13.049 -9.538 1.00 59.78 108 GLY A C 1
ATOM 873 O O . GLY A 1 108 ? 1.175 12.885 -8.345 1.00 59.78 108 GLY A O 1
ATOM 874 N N . VAL A 1 109 ? 0.552 12.048 -10.332 1.00 77.00 109 VAL A N 1
ATOM 875 C CA . VAL A 1 109 ? 0.451 10.652 -9.874 1.00 77.00 109 VAL A CA 1
ATOM 876 C C . VAL A 1 109 ? 1.846 10.111 -9.534 1.00 77.00 109 VAL A C 1
ATOM 878 O O . VAL A 1 109 ? 2.782 10.227 -10.330 1.00 77.00 109 VAL A O 1
ATOM 881 N N . ALA A 1 110 ? 2.003 9.541 -8.338 1.00 88.81 110 ALA A N 1
ATOM 882 C CA . ALA A 1 110 ? 3.253 8.922 -7.897 1.00 88.81 110 ALA A CA 1
ATOM 883 C C . ALA A 1 110 ? 3.290 7.430 -8.252 1.00 88.81 110 ALA A C 1
ATOM 885 O O . ALA A 1 110 ? 4.261 6.938 -8.823 1.00 88.81 110 ALA A O 1
ATOM 886 N N . ALA A 1 111 ? 2.222 6.702 -7.969 1.00 91.38 111 ALA A N 1
ATOM 887 C CA . ALA A 1 111 ? 2.075 5.308 -8.343 1.00 91.38 111 ALA A CA 1
ATOM 888 C C . ALA A 1 111 ? 0.612 5.027 -8.706 1.00 91.38 111 ALA A C 1
ATOM 890 O O . ALA A 1 111 ? -0.236 5.908 -8.594 1.00 91.38 111 ALA A O 1
ATOM 891 N N . SER A 1 112 ? 0.351 3.849 -9.259 1.00 89.94 112 SER A N 1
ATOM 892 C CA . SER A 1 112 ? -1.008 3.416 -9.575 1.00 89.94 112 SER A CA 1
ATOM 893 C C . SER A 1 112 ? -1.104 1.896 -9.600 1.00 89.94 112 SER A C 1
ATOM 895 O O . SER A 1 112 ? -0.162 1.223 -10.032 1.00 89.94 112 SER A O 1
ATOM 897 N N . VAL A 1 113 ? -2.267 1.358 -9.243 1.00 90.19 113 VAL A N 1
ATOM 898 C CA . VAL A 1 113 ? -2.570 -0.081 -9.295 1.00 90.19 113 VAL A CA 1
ATOM 899 C C . VAL A 1 113 ? -3.869 -0.377 -10.045 1.00 90.19 113 VAL A C 1
ATOM 901 O O . VAL A 1 113 ? -4.712 0.499 -10.240 1.00 90.19 113 VAL A O 1
ATOM 904 N N . CYS A 1 114 ? -4.058 -1.643 -10.426 1.00 88.62 114 CYS A N 1
ATOM 905 C CA . CYS A 1 114 ? -5.390 -2.188 -10.692 1.00 88.62 114 CYS A CA 1
ATOM 906 C C . CYS A 1 114 ? -5.981 -2.725 -9.403 1.00 88.62 114 CYS A C 1
ATOM 908 O O . CYS A 1 114 ? -5.445 -3.693 -8.870 1.00 88.62 114 CYS A O 1
ATOM 910 N N . ALA A 1 115 ? -7.136 -2.216 -8.979 1.00 89.69 115 ALA A N 1
ATOM 911 C CA . ALA A 1 115 ? -7.856 -2.825 -7.860 1.00 89.69 115 ALA A CA 1
ATOM 912 C C . ALA A 1 115 ? -8.121 -4.342 -8.063 1.00 89.69 115 ALA A C 1
ATOM 914 O O . ALA A 1 115 ? -7.831 -5.108 -7.142 1.00 89.69 115 ALA A O 1
ATOM 915 N N . PRO A 1 116 ? -8.517 -4.824 -9.266 1.00 91.69 116 PRO A N 1
ATOM 916 C CA . PRO A 1 116 ? -8.759 -6.254 -9.486 1.00 91.69 116 PRO A CA 1
ATOM 917 C C . PRO A 1 116 ? -7.495 -7.123 -9.613 1.00 91.69 116 PRO A C 1
ATOM 919 O O . PRO A 1 116 ? -7.610 -8.350 -9.644 1.00 91.69 116 PRO A O 1
ATOM 922 N N . ASP A 1 117 ? -6.293 -6.536 -9.712 1.00 92.38 117 ASP A N 1
ATOM 923 C CA . ASP A 1 117 ? -5.030 -7.281 -9.855 1.00 92.38 117 ASP A CA 1
ATOM 924 C C . ASP A 1 117 ? -4.552 -7.837 -8.504 1.00 92.38 117 ASP A C 1
ATOM 926 O O . ASP A 1 117 ? -3.518 -7.461 -7.958 1.00 92.38 117 ASP A O 1
ATOM 930 N N . THR A 1 118 ? -5.333 -8.766 -7.969 1.00 94.88 118 THR A N 1
ATOM 931 C CA . THR A 1 118 ? -5.073 -9.460 -6.698 1.00 94.88 118 THR A CA 1
ATOM 932 C C . THR A 1 118 ? -4.187 -10.695 -6.871 1.00 94.88 118 THR A C 1
ATOM 934 O O . THR A 1 118 ? -3.724 -11.281 -5.898 1.00 94.88 118 THR A O 1
ATOM 937 N N . ALA A 1 119 ? -3.942 -11.113 -8.117 1.00 93.44 119 ALA A N 1
ATOM 938 C CA . ALA A 1 119 ? -3.085 -12.254 -8.423 1.00 93.44 119 ALA A CA 1
ATOM 939 C C . ALA A 1 119 ? -1.602 -11.870 -8.456 1.00 93.44 119 ALA A C 1
ATOM 941 O O . ALA A 1 119 ? -0.749 -12.695 -8.128 1.00 93.44 119 ALA A O 1
ATOM 942 N N . THR A 1 120 ? -1.286 -10.648 -8.900 1.00 93.00 120 THR A N 1
ATOM 943 C CA . THR A 1 120 ? 0.106 -10.201 -9.033 1.00 93.00 120 THR A CA 1
ATOM 944 C C . THR A 1 120 ? 0.431 -8.951 -8.233 1.00 93.00 120 THR A C 1
ATOM 946 O O . THR A 1 120 ? 1.617 -8.660 -8.071 1.00 93.00 120 THR A O 1
ATOM 949 N N . HIS A 1 121 ? -0.574 -8.220 -7.738 1.00 95.12 121 HIS A N 1
ATOM 950 C CA . HIS A 1 121 ? -0.409 -6.977 -6.981 1.00 95.12 121 HIS A CA 1
ATOM 951 C C . HIS A 1 121 ? 0.588 -6.026 -7.656 1.00 95.12 121 HIS A C 1
ATOM 953 O O . HIS A 1 121 ? 1.562 -5.571 -7.048 1.00 95.12 121 HIS A O 1
ATOM 959 N N . THR A 1 122 ? 0.408 -5.796 -8.960 1.00 94.06 122 THR A N 1
ATOM 960 C CA . THR A 1 122 ? 1.326 -4.976 -9.750 1.00 94.06 122 THR A CA 1
ATOM 961 C C . THR A 1 122 ? 1.137 -3.496 -9.424 1.00 94.06 122 THR A C 1
ATOM 963 O O . THR A 1 122 ? 0.048 -2.943 -9.568 1.00 94.06 122 THR A O 1
ATOM 966 N N . ILE A 1 123 ? 2.235 -2.835 -9.053 1.00 93.94 123 ILE A N 1
ATOM 967 C CA . ILE A 1 123 ? 2.301 -1.398 -8.783 1.00 93.94 123 ILE A CA 1
ATOM 968 C C . ILE A 1 123 ? 3.078 -0.718 -9.912 1.00 93.94 123 ILE A C 1
ATOM 970 O O . ILE A 1 123 ? 4.272 -0.971 -10.120 1.00 93.94 123 ILE A O 1
ATOM 974 N N . ALA A 1 124 ? 2.397 0.155 -10.650 1.00 92.62 124 ALA A N 1
ATOM 975 C CA . ALA A 1 124 ? 3.012 1.010 -11.652 1.00 92.62 124 ALA A CA 1
ATOM 976 C C . ALA A 1 124 ? 3.633 2.242 -11.000 1.00 92.62 124 ALA A C 1
ATOM 978 O O . ALA A 1 124 ? 2.985 2.968 -10.254 1.00 92.62 124 ALA A O 1
ATOM 979 N N . ILE A 1 125 ? 4.894 2.492 -11.328 1.00 93.19 125 ILE A N 1
ATOM 980 C CA . ILE A 1 125 ? 5.676 3.610 -10.815 1.00 93.19 125 ILE A CA 1
ATOM 981 C C . ILE A 1 125 ? 5.718 4.717 -11.864 1.00 93.19 125 ILE A C 1
ATOM 983 O O . ILE A 1 125 ? 6.148 4.491 -13.003 1.00 93.19 125 ILE A O 1
ATOM 987 N N . HIS A 1 126 ? 5.292 5.914 -11.464 1.00 91.25 126 HIS A N 1
ATOM 988 C CA . HIS A 1 126 ? 5.330 7.123 -12.285 1.00 91.25 126 HIS A CA 1
ATOM 989 C C . HIS A 1 126 ? 6.595 7.946 -12.001 1.00 91.25 126 HIS A C 1
ATOM 991 O O . HIS A 1 126 ? 7.210 7.795 -10.941 1.00 91.25 126 HIS A O 1
ATOM 997 N N . PRO A 1 127 ? 6.996 8.862 -12.905 1.00 89.56 127 PRO A N 1
ATOM 998 C CA . PRO A 1 127 ? 8.211 9.659 -12.723 1.00 89.56 127 PRO A CA 1
ATOM 999 C C . PRO A 1 127 ? 8.252 10.460 -11.411 1.00 89.56 127 PRO A C 1
ATOM 1001 O O . PRO A 1 127 ? 9.328 10.617 -10.834 1.00 89.56 127 PRO A O 1
ATOM 1004 N N . GLY A 1 128 ? 7.097 10.925 -10.914 1.00 88.62 128 GLY A N 1
ATOM 1005 C CA . GLY A 1 128 ? 6.993 11.681 -9.659 1.00 88.62 128 GLY A CA 1
ATOM 1006 C C . GLY A 1 128 ? 7.420 10.888 -8.420 1.00 88.62 128 GLY A C 1
ATOM 1007 O O . GLY A 1 128 ? 7.976 11.462 -7.488 1.00 88.62 128 GLY A O 1
ATOM 1008 N N . PHE A 1 129 ? 7.262 9.561 -8.437 1.00 93.00 129 PHE A N 1
ATOM 1009 C CA . PHE A 1 129 ? 7.709 8.675 -7.358 1.00 93.00 129 PHE A CA 1
ATOM 1010 C C . PHE A 1 129 ? 9.215 8.755 -7.117 1.00 93.00 129 P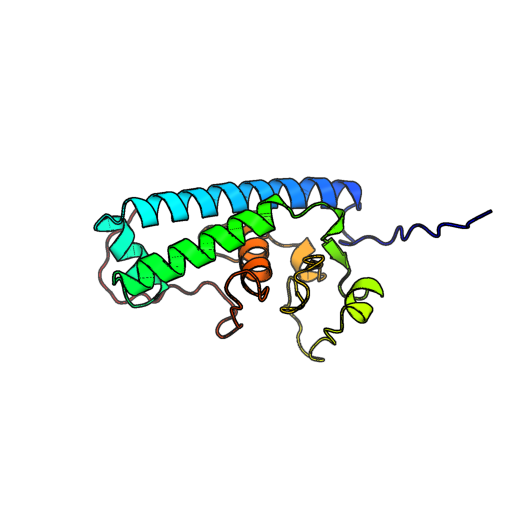HE A C 1
ATOM 1012 O O . PHE A 1 129 ? 9.700 8.698 -5.989 1.00 93.00 129 PHE A O 1
ATOM 1019 N N . CYS A 1 130 ? 9.971 8.886 -8.205 1.00 93.44 130 CYS A N 1
ATOM 1020 C CA . CYS A 1 130 ? 11.421 8.744 -8.213 1.00 93.44 130 CYS A CA 1
ATOM 1021 C C . CYS A 1 130 ? 12.153 9.902 -7.521 1.00 93.44 130 CYS A C 1
ATOM 1023 O O . CYS A 1 130 ? 13.354 9.800 -7.265 1.00 93.44 130 CYS A O 1
ATOM 1025 N N . SER A 1 131 ? 11.448 10.998 -7.230 1.00 91.94 131 SER A N 1
ATOM 1026 C CA . SER A 1 131 ? 11.942 12.154 -6.476 1.00 91.94 131 SER A CA 1
ATOM 1027 C C . SER A 1 131 ? 11.300 12.288 -5.091 1.00 91.94 131 SER A C 1
ATOM 1029 O O . SER A 1 131 ? 11.589 13.246 -4.369 1.00 91.94 131 SER A O 1
ATOM 1031 N N . MET A 1 132 ? 10.449 11.339 -4.687 1.00 92.94 132 MET A N 1
ATOM 1032 C CA . MET A 1 132 ? 9.824 11.363 -3.371 1.00 92.94 132 MET A CA 1
ATOM 1033 C C . MET A 1 132 ? 10.846 11.127 -2.263 1.00 92.94 132 MET A C 1
ATOM 1035 O O . MET A 1 132 ? 11.787 10.339 -2.375 1.00 92.94 132 MET A O 1
ATOM 1039 N N . ARG A 1 133 ? 10.598 11.766 -1.120 1.00 94.94 133 ARG A N 1
ATOM 1040 C CA . ARG A 1 133 ? 11.273 11.414 0.130 1.00 94.94 133 ARG A CA 1
ATOM 1041 C C . ARG A 1 133 ? 10.929 9.971 0.498 1.00 94.94 133 ARG A C 1
ATOM 1043 O O . ARG A 1 133 ? 9.793 9.535 0.329 1.00 94.94 133 ARG A O 1
ATOM 1050 N N . HIS A 1 134 ? 11.887 9.249 1.064 1.00 95.62 134 HIS A N 1
ATOM 1051 C CA . HIS A 1 134 ? 11.651 7.864 1.469 1.00 95.62 134 HIS A CA 1
ATOM 1052 C C . HIS A 1 134 ? 10.564 7.752 2.550 1.00 95.62 134 HIS A C 1
ATOM 1054 O O . HIS A 1 134 ? 9.696 6.891 2.460 1.00 95.62 134 HIS A O 1
ATOM 1060 N N . PHE A 1 135 ? 10.574 8.659 3.533 1.00 94.25 135 PHE A N 1
ATOM 1061 C CA . PHE A 1 135 ? 9.646 8.646 4.662 1.00 94.25 135 PHE A CA 1
ATOM 1062 C C . PHE A 1 135 ? 9.339 10.061 5.172 1.00 94.25 135 PHE A C 1
ATOM 1064 O O . PHE A 1 135 ? 10.201 10.941 5.135 1.00 94.25 135 PHE A O 1
ATOM 1071 N N . SER A 1 136 ? 8.117 10.267 5.663 1.00 88.00 136 SER A N 1
ATOM 1072 C CA . SER A 1 136 ? 7.676 11.450 6.408 1.00 88.00 136 SER A CA 1
ATOM 1073 C C . SER A 1 136 ? 6.387 11.117 7.167 1.00 88.00 136 SER A C 1
ATOM 1075 O O . SER A 1 136 ? 5.622 10.253 6.746 1.00 88.00 136 SER A O 1
ATOM 1077 N N . TRP A 1 137 ? 6.179 11.779 8.307 1.00 83.12 137 TRP A N 1
ATOM 1078 C CA . TRP A 1 137 ? 4.954 11.655 9.107 1.00 83.12 137 TRP A CA 1
ATOM 1079 C C . TRP A 1 137 ? 3.845 12.612 8.652 1.00 83.12 137 TRP A C 1
ATOM 1081 O O . TRP A 1 137 ? 2.680 12.406 8.973 1.00 83.12 137 TRP A O 1
ATOM 1091 N N . ASP A 1 138 ? 4.224 13.675 7.947 1.00 80.69 138 ASP A N 1
ATOM 1092 C CA . ASP A 1 138 ? 3.411 14.859 7.674 1.00 80.69 138 ASP A CA 1
ATOM 1093 C C . ASP A 1 138 ? 3.259 15.164 6.175 1.00 80.69 138 ASP A C 1
ATOM 1095 O O . ASP A 1 138 ? 2.502 16.056 5.801 1.00 80.69 138 ASP A O 1
ATOM 1099 N N . LYS A 1 139 ? 3.994 14.455 5.312 1.00 84.38 139 LYS A N 1
ATOM 1100 C CA . LYS A 1 139 ? 4.040 14.658 3.860 1.00 84.38 139 LYS A CA 1
ATOM 1101 C C . LYS A 1 139 ? 4.100 13.323 3.140 1.00 84.38 139 LYS A C 1
ATOM 1103 O O . LYS A 1 139 ? 4.601 12.333 3.676 1.00 84.38 139 LYS A O 1
ATOM 1108 N N . ASP A 1 140 ? 3.692 13.341 1.878 1.00 86.06 140 ASP A N 1
ATOM 1109 C CA . ASP A 1 140 ? 3.766 12.163 1.025 1.00 86.06 140 ASP A CA 1
ATOM 1110 C C . ASP A 1 140 ? 5.212 11.680 0.873 1.00 86.06 140 ASP A C 1
ATOM 1112 O O . ASP A 1 140 ? 6.177 12.452 0.755 1.00 86.06 140 ASP A O 1
ATOM 1116 N N . SER A 1 141 ? 5.357 10.363 0.917 1.00 93.69 141 SER A N 1
ATOM 1117 C CA . SER A 1 141 ? 6.623 9.651 0.894 1.00 93.69 141 SER A CA 1
ATOM 1118 C C . SER A 1 141 ? 6.467 8.317 0.181 1.00 93.69 141 SER A C 1
ATOM 1120 O O . SER A 1 141 ? 5.357 7.815 0.033 1.00 93.69 141 SER A O 1
ATOM 1122 N N . VAL A 1 142 ? 7.585 7.702 -0.196 1.00 96.38 142 VAL A N 1
ATOM 1123 C CA . VAL A 1 142 ? 7.586 6.350 -0.771 1.00 96.38 142 VAL A CA 1
ATOM 1124 C C . VAL A 1 142 ? 6.821 5.370 0.125 1.00 96.38 142 VAL A C 1
ATOM 1126 O O . VAL A 1 142 ? 6.007 4.593 -0.362 1.00 96.38 142 VAL A O 1
ATOM 1129 N N . VAL A 1 143 ? 7.045 5.426 1.442 1.00 97.12 143 VAL A N 1
ATOM 1130 C CA . VAL A 1 143 ? 6.364 4.555 2.412 1.00 97.12 143 VAL A CA 1
ATOM 1131 C C . VAL A 1 143 ? 4.850 4.771 2.417 1.00 97.12 143 VAL A C 1
ATOM 1133 O O . VAL A 1 143 ? 4.103 3.795 2.371 1.00 97.12 143 VAL A O 1
ATOM 1136 N N . SER A 1 144 ? 4.383 6.022 2.472 1.00 94.25 144 SER A N 1
ATOM 1137 C CA . SER A 1 144 ? 2.942 6.303 2.500 1.00 94.25 144 SER A CA 1
ATOM 1138 C C . SER A 1 144 ? 2.274 5.960 1.170 1.00 94.25 144 SER A C 1
ATOM 1140 O O . SER A 1 144 ? 1.176 5.413 1.183 1.00 94.25 144 SER A O 1
ATOM 1142 N N . THR A 1 145 ? 2.953 6.186 0.041 1.00 94.81 145 THR A N 1
ATOM 1143 C CA . THR A 1 145 ? 2.468 5.769 -1.280 1.00 94.81 145 THR A CA 1
ATOM 1144 C C . THR A 1 145 ? 2.362 4.252 -1.381 1.00 94.81 145 THR A C 1
ATOM 1146 O O . THR A 1 145 ? 1.340 3.764 -1.832 1.00 94.81 145 THR A O 1
ATOM 1149 N N . LEU A 1 146 ? 3.337 3.476 -0.893 1.00 97.50 146 LEU A N 1
ATOM 1150 C CA . LEU A 1 146 ? 3.216 2.011 -0.888 1.00 97.50 146 LEU A CA 1
ATOM 1151 C C . LEU A 1 146 ? 1.990 1.524 -0.104 1.00 97.50 146 LEU A C 1
ATOM 1153 O O . LEU A 1 146 ? 1.272 0.647 -0.571 1.00 97.50 146 LEU A O 1
ATOM 1157 N N . ILE A 1 147 ? 1.745 2.094 1.078 1.00 97.31 147 ILE A N 1
ATOM 1158 C CA . ILE A 1 147 ? 0.569 1.751 1.892 1.00 97.31 147 ILE A CA 1
ATOM 1159 C C . ILE A 1 147 ? -0.723 2.125 1.155 1.00 97.31 147 ILE A C 1
ATOM 1161 O O . ILE A 1 147 ? -1.669 1.341 1.145 1.00 97.31 147 ILE A O 1
ATOM 1165 N N . HIS A 1 148 ? -0.746 3.307 0.538 1.00 94.50 148 HIS A N 1
ATOM 1166 C CA . HIS A 1 148 ? -1.869 3.809 -0.244 1.00 94.50 148 HIS A CA 1
ATOM 116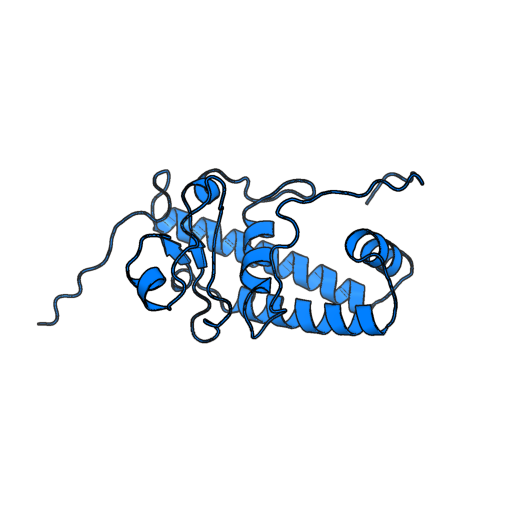7 C C . HIS A 1 148 ? -2.195 2.889 -1.427 1.00 94.50 148 HIS A C 1
ATOM 1169 O O . HIS A 1 148 ? -3.299 2.353 -1.476 1.00 94.50 148 HIS A O 1
ATOM 1175 N N . GLU A 1 149 ? -1.220 2.599 -2.290 1.00 94.75 149 GLU A N 1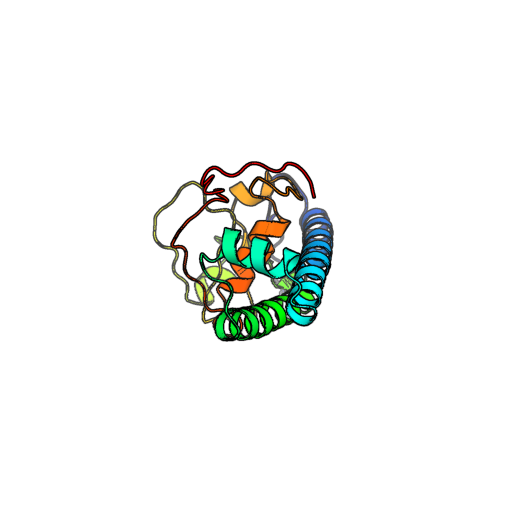
ATOM 1176 C CA . GLU A 1 149 ? -1.410 1.717 -3.446 1.00 94.75 149 GLU A CA 1
ATOM 1177 C C . GLU A 1 149 ? -1.891 0.323 -3.033 1.00 94.75 149 GLU A C 1
ATOM 1179 O O . GLU A 1 149 ? -2.833 -0.213 -3.610 1.00 94.75 149 GLU A O 1
ATOM 1184 N N . VAL A 1 150 ? -1.300 -0.267 -1.986 1.00 97.62 150 VAL A N 1
ATOM 1185 C CA . VAL A 1 150 ? -1.733 -1.590 -1.513 1.00 97.62 150 VAL A CA 1
ATOM 1186 C C . VAL A 1 150 ? -3.157 -1.563 -0.951 1.00 97.62 150 VAL A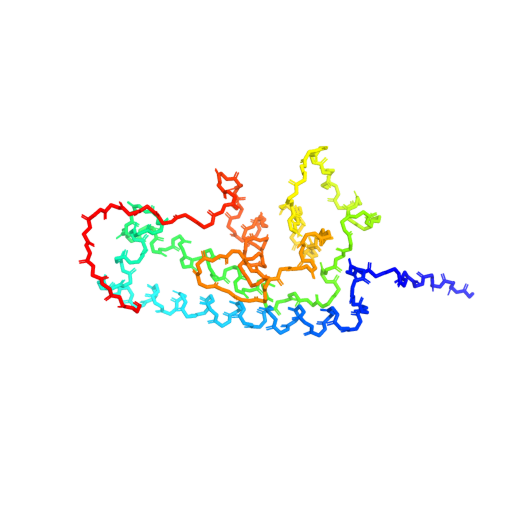 C 1
ATOM 1188 O O . VAL A 1 150 ? -3.862 -2.568 -1.043 1.00 97.62 150 VAL A O 1
ATOM 1191 N N . SER A 1 151 ? -3.617 -0.436 -0.403 1.00 96.25 151 SER A N 1
ATOM 1192 C CA . SER A 1 151 ? -4.985 -0.310 0.116 1.00 96.25 151 SER A CA 1
ATOM 1193 C C . SER A 1 151 ? -6.070 -0.359 -0.971 1.00 96.25 151 SER A C 1
ATOM 1195 O O . SER A 1 151 ? -7.228 -0.633 -0.649 1.00 96.25 151 SER A O 1
ATOM 1197 N N . HIS A 1 152 ? -5.703 -0.134 -2.239 1.00 94.75 152 HIS A N 1
ATOM 1198 C CA . HIS A 1 152 ? -6.635 -0.137 -3.367 1.00 94.75 152 HIS A CA 1
ATOM 1199 C C . HIS A 1 152 ? -6.992 -1.526 -3.893 1.00 94.75 152 HIS A C 1
ATOM 1201 O O . HIS A 1 152 ? -8.017 -1.647 -4.562 1.00 94.75 152 HIS A O 1
ATOM 1207 N N . PHE A 1 153 ? -6.184 -2.558 -3.631 1.00 95.50 153 PHE A N 1
ATOM 1208 C CA . PHE A 1 153 ? -6.481 -3.907 -4.116 1.00 95.50 153 PHE A CA 1
ATOM 1209 C C . PHE A 1 153 ? -7.794 -4.450 -3.528 1.00 95.50 153 PHE A C 1
ATOM 1211 O O . PHE A 1 153 ? -8.125 -4.218 -2.362 1.00 95.50 153 PHE A O 1
ATOM 1218 N N . ASP A 1 154 ? -8.544 -5.198 -4.339 1.00 95.12 154 ASP A N 1
ATOM 1219 C CA . ASP A 1 154 ? -9.855 -5.735 -3.953 1.00 95.12 154 ASP A CA 1
ATOM 1220 C C . ASP A 1 154 ? -9.755 -6.776 -2.822 1.00 95.12 154 ASP A C 1
ATOM 1222 O O . ASP A 1 154 ? -10.709 -6.970 -2.070 1.00 95.12 154 ASP A O 1
ATOM 1226 N N . ASP A 1 155 ? -8.594 -7.422 -2.657 1.00 97.31 155 ASP A N 1
ATOM 1227 C CA . ASP A 1 155 ? -8.313 -8.359 -1.565 1.00 97.31 155 ASP A CA 1
ATOM 1228 C C . ASP A 1 155 ? -7.718 -7.691 -0.309 1.00 97.31 155 ASP A C 1
ATOM 1230 O O . ASP A 1 155 ? -7.312 -8.399 0.623 1.00 97.31 155 ASP A O 1
ATOM 1234 N N . THR A 1 156 ? -7.679 -6.350 -0.267 1.00 97.38 156 THR A N 1
ATOM 1235 C CA . THR A 1 156 ? -7.273 -5.554 0.900 1.00 97.38 156 THR A CA 1
ATOM 1236 C C . THR A 1 156 ? -8.432 -4.724 1.460 1.00 97.38 156 THR A C 1
ATOM 1238 O O . THR A 1 156 ? -9.296 -5.260 2.150 1.00 97.38 156 THR A O 1
ATOM 1241 N N . MET A 1 157 ? -8.449 -3.412 1.225 1.00 95.06 157 MET A N 1
ATOM 1242 C CA . MET A 1 157 ? -9.485 -2.488 1.688 1.00 95.06 157 MET A CA 1
ATOM 1243 C C . MET A 1 157 ? -10.316 -1.911 0.540 1.00 95.06 157 MET A C 1
ATOM 1245 O O . MET A 1 157 ? -11.293 -1.215 0.820 1.00 95.06 157 MET A O 1
ATOM 1249 N N . ALA A 1 158 ? -9.943 -2.179 -0.718 1.00 92.62 158 ALA A N 1
ATOM 1250 C CA . ALA A 1 158 ? -10.602 -1.654 -1.913 1.00 92.62 158 ALA A CA 1
ATOM 1251 C C . ALA A 1 158 ? -10.867 -0.134 -1.840 1.00 92.62 158 ALA A C 1
ATOM 1253 O O . ALA A 1 158 ? -11.924 0.355 -2.262 1.00 92.62 158 ALA A O 1
ATOM 1254 N N . THR A 1 159 ? -9.930 0.621 -1.253 1.00 89.19 159 THR A N 1
ATOM 1255 C CA . THR A 1 159 ? -10.079 2.066 -1.032 1.00 89.19 159 THR A CA 1
ATOM 1256 C C . THR A 1 159 ? -10.223 2.810 -2.360 1.00 89.19 159 THR A C 1
ATOM 1258 O O . THR A 1 159 ? -9.885 2.302 -3.432 1.00 89.19 159 THR A O 1
ATOM 1261 N N . LYS A 1 160 ? -10.744 4.036 -2.302 1.00 84.81 160 LYS A N 1
ATOM 1262 C CA . LYS A 1 160 ? -10.875 4.935 -3.454 1.00 84.81 160 LYS A CA 1
ATOM 1263 C C . LYS A 1 160 ? -10.241 6.280 -3.128 1.00 84.81 160 LYS A C 1
ATOM 1265 O O . LYS A 1 160 ? -10.289 6.724 -1.978 1.00 84.81 160 LYS A O 1
ATOM 1270 N N . ASP A 1 161 ? -9.731 6.949 -4.153 1.00 77.00 161 ASP A N 1
ATOM 1271 C CA . ASP A 1 161 ? -9.078 8.253 -4.029 1.00 77.00 161 ASP A CA 1
ATOM 1272 C C . ASP A 1 161 ? -10.077 9.391 -3.869 1.00 77.00 161 ASP A C 1
ATOM 1274 O O . ASP A 1 161 ? -10.343 10.183 -4.768 1.00 77.00 161 ASP A O 1
ATOM 1278 N N . HIS A 1 162 ? -10.666 9.485 -2.682 1.00 63.41 162 HIS A N 1
ATOM 1279 C CA . HIS A 1 162 ? -11.524 10.615 -2.338 1.00 63.41 162 HIS A CA 1
ATOM 1280 C C . HIS A 1 162 ? -10.716 11.863 -1.947 1.00 63.41 162 HIS A C 1
ATOM 1282 O O . HIS A 1 162 ? -11.248 12.974 -1.998 1.00 63.41 162 HIS A O 1
ATOM 1288 N N . ARG A 1 163 ? -9.450 11.693 -1.532 1.00 59.19 163 ARG A N 1
ATOM 1289 C CA . ARG A 1 163 ? -8.509 12.764 -1.163 1.00 59.19 163 ARG A CA 1
ATOM 1290 C C . ARG A 1 163 ? -7.069 12.335 -1.456 1.00 59.19 163 ARG A C 1
ATOM 1292 O O . ARG A 1 163 ? -6.673 11.253 -1.047 1.00 59.19 163 ARG A O 1
ATOM 1299 N N . TYR A 1 164 ? -6.297 13.221 -2.087 1.00 54.03 164 TYR A N 1
ATOM 1300 C CA . TYR A 1 164 ? -4.971 12.912 -2.649 1.00 54.03 164 TYR A CA 1
ATOM 1301 C C . TYR A 1 164 ? -3.769 13.330 -1.783 1.00 54.03 164 TYR A C 1
ATOM 1303 O O . TYR A 1 164 ? -2.634 13.181 -2.217 1.00 54.03 164 TYR A O 1
ATOM 1311 N N . PHE A 1 165 ? -3.982 13.894 -0.589 1.00 52.28 165 PHE A N 1
ATOM 1312 C CA . PHE A 1 165 ? -2.894 14.375 0.273 1.00 52.28 165 PHE A CA 1
ATOM 1313 C C . PHE A 1 165 ? -3.205 14.181 1.757 1.00 52.28 165 PHE A C 1
ATOM 1315 O O . PHE A 1 165 ? -4.368 14.225 2.177 1.00 52.28 165 PHE A O 1
ATOM 1322 N N . ILE A 1 166 ? -2.153 14.018 2.566 1.00 55.06 166 ILE A N 1
ATOM 1323 C CA . ILE A 1 166 ? -2.262 14.056 4.027 1.00 55.06 166 ILE A CA 1
ATOM 1324 C C . ILE A 1 166 ? -2.702 15.463 4.446 1.00 55.06 166 ILE A C 1
ATOM 1326 O O . ILE A 1 166 ? -1.974 16.440 4.275 1.00 55.06 166 ILE A O 1
ATOM 1330 N N . ALA A 1 167 ? -3.900 15.567 5.016 1.00 43.06 167 ALA A N 1
ATOM 1331 C CA . ALA A 1 167 ? -4.437 16.808 5.556 1.00 43.06 167 ALA A CA 1
ATOM 1332 C C . ALA A 1 167 ? -4.932 16.573 6.981 1.00 43.06 167 ALA A C 1
ATOM 1334 O O . ALA A 1 167 ? -5.878 15.816 7.200 1.00 43.06 167 ALA A O 1
ATOM 1335 N N . PHE A 1 168 ? -4.317 17.248 7.949 1.00 41.97 168 PHE A N 1
ATOM 1336 C CA . PHE A 1 168 ? -4.846 17.296 9.305 1.00 41.97 168 PHE A CA 1
ATOM 1337 C C . PHE A 1 168 ? -6.024 18.269 9.347 1.00 41.97 168 PHE A C 1
ATOM 1339 O O . PHE A 1 168 ? -5.859 19.465 9.102 1.00 41.97 168 PHE A O 1
ATOM 1346 N N . HIS A 1 169 ? -7.210 17.780 9.703 1.00 38.16 169 HIS A N 1
ATOM 1347 C CA . HIS A 1 169 ? -8.273 18.665 10.167 1.00 38.16 169 HIS A CA 1
ATOM 1348 C C . HIS A 1 169 ? -7.928 19.105 11.589 1.00 38.16 169 HIS A C 1
ATOM 1350 O O . HIS A 1 169 ? -8.182 18.385 12.551 1.00 38.16 169 HIS A O 1
ATOM 1356 N N . TYR A 1 170 ? -7.321 20.284 11.730 1.00 33.00 170 TYR A N 1
ATOM 1357 C CA . TYR A 1 170 ? -7.229 20.957 13.023 1.00 33.00 170 TYR A CA 1
ATOM 1358 C C . TYR A 1 170 ? -8.627 21.439 13.428 1.00 33.00 170 TYR A C 1
ATOM 1360 O O . TYR A 1 170 ? -8.979 22.602 13.243 1.00 33.00 170 TYR A O 1
ATOM 1368 N N . THR A 1 171 ? -9.441 20.567 14.015 1.00 32.81 171 THR A N 1
ATOM 1369 C CA . THR A 1 171 ? -10.438 21.047 14.973 1.00 32.81 171 THR A CA 1
ATOM 1370 C C . THR A 1 171 ? -9.682 21.400 16.246 1.00 32.81 171 THR A C 1
ATOM 1372 O O . THR A 1 171 ? -9.086 20.530 16.877 1.00 32.81 171 THR A O 1
ATOM 1375 N N . GLN A 1 172 ? -9.636 22.695 16.563 1.00 34.66 172 GLN A N 1
ATOM 1376 C CA . GLN A 1 172 ? -8.989 23.269 17.740 1.00 34.66 172 GLN A CA 1
ATOM 1377 C C . GLN A 1 172 ? -9.319 22.497 19.029 1.00 34.66 172 GLN A C 1
ATOM 1379 O O . GLN A 1 172 ? -10.338 22.764 19.648 1.00 34.66 172 GLN A O 1
ATOM 1384 N N . VAL A 1 173 ? -8.419 21.622 19.477 1.00 29.88 173 VAL A N 1
ATOM 1385 C CA . VAL A 1 173 ? -8.035 21.495 20.889 1.00 29.88 173 VAL A CA 1
ATOM 1386 C C . VAL A 1 173 ? -6.572 21.066 20.882 1.00 29.88 173 VAL A C 1
ATOM 1388 O O . VAL A 1 173 ? -6.236 19.953 20.484 1.00 29.88 173 VAL A O 1
ATOM 1391 N N . GLY A 1 174 ? -5.678 21.991 21.219 1.00 31.83 174 GLY A N 1
ATOM 1392 C CA . GLY A 1 174 ? -4.250 21.715 21.242 1.00 31.83 174 GLY A CA 1
ATOM 1393 C C . GLY A 1 174 ? -3.891 20.737 22.352 1.00 31.83 174 GLY A C 1
ATOM 1394 O O . GLY A 1 174 ? -4.251 20.979 23.495 1.00 31.83 174 GLY A O 1
ATOM 1395 N N . VAL A 1 175 ? -3.112 19.709 22.018 1.00 27.72 175 VAL A N 1
ATOM 1396 C CA . VAL A 1 175 ? -1.989 19.251 22.845 1.00 27.72 175 VAL A CA 1
ATOM 1397 C C . VAL A 1 175 ? -0.906 18.730 21.899 1.00 27.72 175 VAL A C 1
ATOM 1399 O O . VAL A 1 175 ? -1.153 17.872 21.056 1.00 27.72 175 VAL A O 1
ATOM 1402 N N . SER A 1 176 ? 0.286 19.308 22.015 1.00 23.88 176 SER A N 1
ATOM 1403 C CA . SER A 1 176 ? 1.512 18.853 21.366 1.00 23.88 176 SER A CA 1
ATOM 1404 C C . SER A 1 176 ? 1.911 17.447 21.822 1.00 23.88 176 SER A C 1
ATOM 1406 O O . SER A 1 176 ? 1.891 17.172 23.017 1.00 23.88 176 SER A O 1
ATOM 1408 N N . GLY A 1 177 ? 2.441 16.647 20.893 1.00 27.84 177 GLY A N 1
ATOM 1409 C CA . GLY A 1 177 ? 3.470 15.645 21.190 1.00 27.84 177 GLY A CA 1
ATOM 1410 C C . GLY A 1 177 ? 3.031 14.177 21.224 1.00 27.84 177 GLY A C 1
ATOM 1411 O O . GLY A 1 177 ? 2.352 13.765 22.159 1.00 27.84 177 GLY A O 1
ATOM 1412 N N . LEU A 1 178 ? 3.619 13.428 20.273 1.00 27.78 178 LEU A N 1
ATOM 1413 C CA . LEU A 1 178 ? 3.786 11.964 20.146 1.00 27.78 178 LEU A CA 1
ATOM 1414 C C . LEU A 1 178 ? 2.665 11.165 19.461 1.00 27.78 178 LEU A C 1
ATOM 1416 O O . LEU A 1 178 ? 1.559 11.031 20.019 1.00 27.78 178 LEU A O 1
#

Mean predicted aligned error: 7.7 Å

Secondary structure (DSSP, 8-state):
----------SSTTS-HHHHHHHHHHHHHHHHHHHHHHHHHHHH--HHHHHHHHHHHS---HHHHHHHHHHHHHHHHHHHH--GGGEEETTSHHHHHTT-PPPS--TT--EEE-TT-TTT--EEEPGGGGGS-S--SSS--HHHHHHHHHHTSTTTT----S--S------S------

pLDDT: mean 84.14, std 20.28, range [23.88, 98.75]

Sequence (178 aa):
MVEVKINTERICQNMTNSEFRGMILRQRDRAVSLIEQRIAELQRWSNADKVRVLQWFGKADEATCVTLLAGLTAIARVLKELSAFNFTRWDSDRFRYIGCVPNPNESGVAASVCAPDTATHTIAIHPGFCSMRHFSWDKDSVVSTLIHEVSHFDDTMATKDHRYFIAFHYTQVGVSGL

Organism: Burkholderia cepacia (NCBI:txid292)

Solvent-accessible surface area (backbone atoms only — not comparable to full-atom values): 10611 Å² total; per-residue (Å²): 134,86,84,78,83,75,85,78,76,54,60,35,90,94,46,54,60,67,55,47,41,57,51,52,53,56,34,39,53,52,37,37,55,53,45,52,51,52,45,55,39,54,76,65,57,42,74,71,44,36,52,52,40,27,72,77,66,76,50,66,50,72,70,52,46,54,51,50,44,55,28,50,51,33,32,40,52,52,50,70,68,58,52,70,83,22,54,43,34,52,88,34,68,71,47,55,70,71,66,49,72,74,69,100,68,66,94,83,52,37,61,49,60,40,36,84,40,65,89,64,57,50,37,25,38,32,78,58,44,68,74,47,48,64,69,58,97,78,50,85,14,51,25,56,49,51,56,52,50,46,28,27,22,62,78,32,57,48,52,74,89,85,69,95,68,84,71,85,80,80,72,91,71,91,76,87,84,134

Radius of gyration: 17.76 Å; Cα contacts (8 Å, |Δi|>4): 209; chains: 1; bounding box: 37×44×53 Å

Foldseek 3Di:
DDDDDDPQDALEPVDGLVVVQVLLLVLLVVLLVVLVVLLVLLVVLDPVNQVVLCQVPVGRDPVSSVLSNQQSVQLSVVSVVDHSVLEDACPDVVVVVVPPDDPPDDPPDQWAFDQAPPPRLHIHGYNNVNPFACDDPAWDHSNVVSSVRSSCHVSHPVDDCPDDIDDGPPPDDDDDDD

InterPro domains:
  IPR024079 Metallopeptidase, catalytic domain superfamily [G3DSA:3.40.390.10] (12-176)
  IPR029463 Lysine-specific metallo-endopeptidase [PF14521] (48-164)
  IPR029463 Lysine-specific metallo-endopeptidase [SM01351] (40-172)
  IPR034108 Peptidase M35-like domain, Proteobacteria [cd11007] (11-167)